Protein 3PHS (pdb70)

InterPro domains:
  IPR013783 Immunoglobulin-like fold [G3DSA:2.60.40.10] (21-150)
  IPR013783 Immunoglobulin-like fold [G3DSA:2.60.40.10] (151-259)
  IPR019931 LPXTG cell wall anchor motif [PF00746] (271-304)
  IPR041033 SpaA-like, prealbumin fold domain subgroup 1 [PF17802] (163-258)

Radius of gyration: 22.81 Å; Cα contacts (8 Å, |Δi|>4): 567; chains: 1; bounding box: 51×44×72 Å

Foldseek 3Di:
DAKEKEAEWADDCQQADPHDWQDGGNDTHADWFWKKKKFFAPDDPDPPVLVVCVPDWPVVSVVGGDDMDMFTQDPRNIGIDPPDPQGKIKMATDDPRGGDPQWRIDIDNRPYYGYTYTRGFFFKFKEKEAEWEDDPPDIAAFWFWWKFKFAVVGDDTFFADPLEGDPDPPTDRIFTQHPRRIRMYIRHTFAKMKIAGDDGDPQWDDDDRIDIDTTDGPYYDYYYDYTYGDDDDDDDDD

Structure (mmCIF, N/CA/C/O backbone):
data_3PHS
#
_entry.id   3PHS
#
_cell.length_a   41.481
_cell.length_b   52.222
_cell.length_c   61.006
_cell.angle_alpha   90.00
_cell.angle_beta   101.79
_cell.angle_gamma   90.00
#
_symmetry.space_group_name_H-M   'P 1 21 1'
#
loop_
_entity.id
_entity.type
_entity.pdbx_description
1 polymer 'Cell wall surface anchor family protein'
2 water water
#
loop_
_atom_site.group_PDB
_atom_site.id
_atom_site.type_symbol
_atom_site.label_atom_id
_atom_site.label_alt_id
_atom_site.label_comp_id
_atom_site.label_asym_id
_atom_site.label_entity_id
_atom_site.label_seq_id
_atom_site.pdbx_PDB_ins_code
_atom_site.Cartn_x
_atom_site.Cartn_y
_atom_site.Cartn_z
_atom_site.occupancy
_atom_site.B_iso_or_equiv
_atom_site.auth_seq_id
_atom_site.auth_comp_id
_atom_site.auth_asym_id
_atom_site.auth_atom_id
_atom_site.pdbx_PDB_model_num
ATOM 1 N N . SER A 1 12 ? 29.021 23.816 73.137 1.00 20.82 30 SER A N 1
ATOM 2 C CA . SER A 1 12 ? 27.651 24.270 72.751 1.00 19.87 30 SER A CA 1
ATOM 3 C C . SER A 1 12 ? 27.526 25.796 72.626 1.00 18.87 30 SER A C 1
ATOM 4 O O . SER A 1 12 ? 28.187 26.546 73.356 1.00 19.04 30 SER A O 1
ATOM 6 N N . HIS A 1 13 ? 26.683 26.247 71.689 1.00 16.64 31 HIS A N 1
ATOM 7 C CA . HIS A 1 13 ? 26.526 27.680 71.376 1.00 15.24 31 HIS A CA 1
ATOM 8 C C . HIS A 1 13 ? 25.062 28.040 71.191 1.00 14.73 31 HIS A C 1
ATOM 9 O O . HIS A 1 13 ? 24.224 27.168 70.949 1.00 14.57 31 HIS A O 1
ATOM 16 N N . GLN A 1 14 ? 24.774 29.332 71.299 1.00 14.13 32 GLN A N 1
ATOM 17 C CA . GLN A 1 14 ? 23.435 29.865 71.100 1.00 14.17 32 GLN A CA 1
ATOM 18 C C . GLN A 1 14 ? 23.342 30.323 69.672 1.00 13.50 32 GLN A C 1
ATOM 19 O O . GLN A 1 14 ?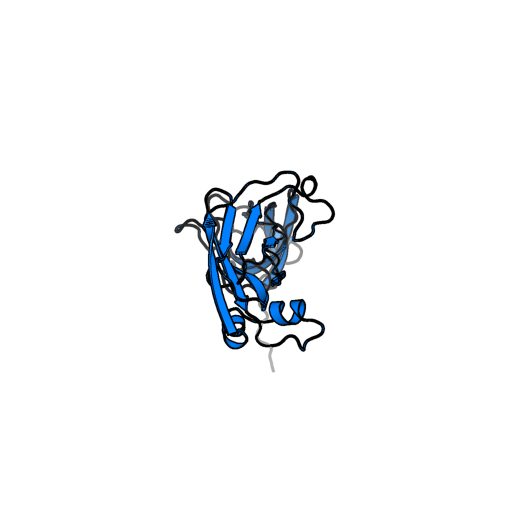 24.278 30.914 69.153 1.00 13.96 32 GLN A O 1
ATOM 25 N N . LEU A 1 15 ? 22.212 30.054 69.041 1.00 13.65 33 LEU A N 1
ATOM 26 C CA . LEU A 1 15 ? 21.939 30.613 67.721 1.00 12.69 33 LEU A CA 1
ATOM 27 C C . LEU A 1 15 ? 20.566 31.249 67.746 1.00 11.58 33 LEU A C 1
ATOM 28 O O . LEU A 1 15 ? 19.613 30.638 68.236 1.00 11.92 33 LEU A O 1
ATOM 33 N N . THR A 1 16 ? 20.468 32.469 67.206 1.00 10.42 34 THR A N 1
ATOM 34 C CA . THR A 1 16 ? 19.198 33.198 67.154 1.00 11.16 34 THR A CA 1
ATOM 35 C C . THR A 1 16 ? 18.959 33.569 65.715 1.00 11.35 34 THR A C 1
ATOM 36 O O . THR A 1 16 ? 19.811 34.186 65.106 1.00 10.15 34 THR A O 1
ATOM 40 N N . ILE A 1 17 ? 17.810 33.166 65.168 1.00 11.03 35 ILE A N 1
ATOM 41 C CA . ILE A 1 17 ? 17.444 33.524 63.797 1.00 11.02 35 ILE A CA 1
ATOM 42 C C . ILE A 1 17 ? 16.432 34.632 63.932 1.00 10.91 35 ILE A C 1
ATOM 43 O O . ILE A 1 17 ? 15.427 34.453 64.611 1.00 11.08 35 ILE A O 1
ATOM 48 N N . VAL A 1 18 ? 16.688 35.777 63.297 1.00 10.74 36 VAL A N 1
ATOM 49 C CA . VAL A 1 18 ? 15.787 36.929 63.412 1.00 10.70 36 VAL A CA 1
ATOM 50 C C . VAL A 1 18 ? 15.106 37.144 62.076 1.00 10.94 36 VAL A C 1
ATOM 51 O O . VAL A 1 18 ? 15.752 37.495 61.083 1.00 11.33 36 VAL A O 1
ATOM 55 N N . HIS A 1 19 ? 13.791 36.919 62.053 1.00 10.56 37 HIS A N 1
ATOM 56 C CA . HIS A 1 19 ? 13.017 37.010 60.821 1.00 10.88 37 HIS A CA 1
ATOM 57 C C . HIS A 1 19 ? 12.319 38.375 60.707 1.00 10.35 37 HIS A C 1
ATOM 58 O O . HIS A 1 19 ? 11.324 38.611 61.382 1.00 10.49 37 HIS A O 1
ATOM 65 N N . LEU A 1 20 ? 12.861 39.262 59.864 1.00 11.19 38 LEU A N 1
ATOM 66 C CA . LEU A 1 20 ? 12.350 40.632 59.685 1.00 11.49 38 LEU A CA 1
ATOM 67 C C . LEU A 1 20 ? 11.954 40.861 58.244 1.00 12.32 38 LEU A C 1
ATOM 68 O O . LEU A 1 20 ? 12.700 40.508 57.322 1.00 12.16 38 LEU A O 1
ATOM 73 N N . GLU A 1 21 ? 10.779 41.449 58.043 1.00 11.87 39 GLU A 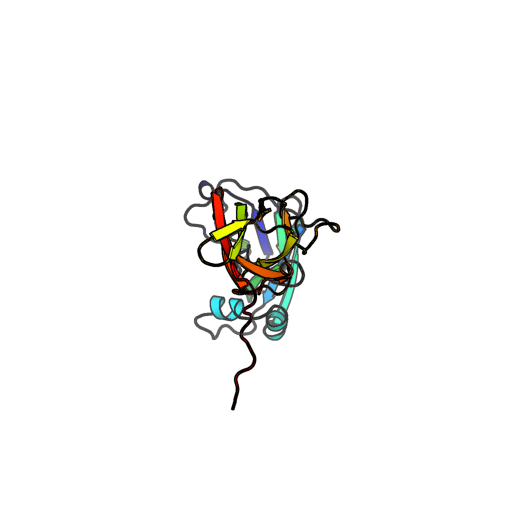N 1
ATOM 74 C CA . GLU A 1 21 ? 10.418 41.927 56.724 1.00 13.13 39 GLU A CA 1
ATOM 75 C C . GLU A 1 21 ? 10.902 43.372 56.634 1.00 14.15 39 GLU A C 1
ATOM 76 O O . GLU A 1 21 ? 10.376 44.252 57.316 1.00 15.20 39 GLU A O 1
ATOM 82 N N . ALA A 1 22 ? 11.913 43.583 55.806 1.00 14.73 40 ALA A N 1
ATOM 83 C CA . ALA A 1 22 ? 12.570 44.877 55.676 1.00 16.78 40 ALA A CA 1
ATOM 84 C C . ALA A 1 22 ? 12.441 45.365 54.241 1.00 18.19 40 ALA A C 1
ATOM 85 O O . ALA A 1 22 ? 12.236 44.565 53.326 1.00 19.11 40 ALA A O 1
ATOM 87 N N . ARG A 1 23 ? 12.593 46.670 54.045 1.00 18.90 41 ARG A N 1
ATOM 88 C CA . ARG A 1 23 ? 12.611 47.265 52.703 1.00 20.37 41 ARG A CA 1
ATOM 89 C C . ARG A 1 23 ? 13.991 47.104 52.067 1.00 21.06 41 ARG A C 1
ATOM 90 O O . ARG A 1 23 ? 15.003 47.043 52.779 1.00 20.47 41 ARG A O 1
ATOM 98 N N . ASP A 1 24 ? 14.052 47.076 50.735 1.00 21.78 42 ASP A N 1
ATOM 99 C CA . ASP A 1 24 ? 15.340 46.924 50.060 1.00 22.93 42 ASP A CA 1
ATOM 100 C C . ASP A 1 24 ? 16.326 47.971 50.600 1.00 22.67 42 ASP A C 1
ATOM 101 O O . ASP A 1 24 ? 17.508 47.672 50.770 1.00 22.51 42 ASP A O 1
ATOM 106 N N . ILE A 1 25 ? 15.824 49.171 50.909 1.00 22.28 43 ILE A N 1
ATOM 107 C CA . ILE A 1 25 ? 16.686 50.251 51.437 1.00 22.42 43 ILE A CA 1
ATOM 108 C C . ILE A 1 25 ? 17.158 50.068 52.897 1.00 21.22 43 ILE A C 1
ATOM 109 O O . ILE A 1 25 ? 18.156 50.668 53.303 1.00 21.35 43 ILE A O 1
ATOM 114 N N . ASP A 1 26 ? 16.435 49.254 53.663 1.00 19.57 44 ASP A N 1
ATOM 115 C CA . ASP A 1 26 ? 16.814 48.874 55.020 1.00 18.86 44 ASP A CA 1
ATOM 116 C C . ASP A 1 26 ? 17.941 47.846 55.013 1.00 17.95 44 ASP A C 1
ATOM 117 O O . ASP A 1 26 ? 18.543 47.578 56.053 1.00 17.93 44 ASP A O 1
ATOM 122 N N . ARG A 1 27 ? 18.201 47.237 53.866 1.00 16.52 45 ARG A N 1
ATOM 123 C CA . ARG A 1 27 ? 19.189 46.171 53.848 1.00 16.89 45 ARG A CA 1
ATOM 124 C C . ARG A 1 27 ? 20.071 46.149 52.618 1.00 16.61 45 ARG A C 1
ATOM 125 O O . ARG A 1 27 ? 20.050 45.166 51.862 1.00 16.65 45 ARG A O 1
ATOM 133 N N . PRO A 1 28 ? 20.865 47.217 52.415 1.00 16.73 46 PRO A N 1
ATOM 134 C CA . PRO A 1 28 ? 21.818 47.220 51.299 1.00 17.00 46 PRO A CA 1
ATOM 135 C C . PRO A 1 28 ? 22.898 46.177 51.557 1.00 17.14 46 PRO A C 1
ATOM 136 O O . PRO A 1 28 ? 23.227 45.914 52.719 1.00 17.61 46 PRO A O 1
ATOM 140 N N . ASN A 1 29 ? 23.427 45.573 50.499 1.00 16.53 47 ASN A N 1
ATOM 141 C CA . ASN A 1 29 ? 24.503 44.574 50.659 1.00 17.74 47 ASN A CA 1
ATOM 142 C C . ASN A 1 29 ? 24.180 43.585 51.803 1.00 17.19 47 ASN A C 1
ATOM 143 O O . ASN A 1 29 ? 24.925 43.492 52.785 1.00 17.38 47 ASN A O 1
ATOM 148 N N . PRO A 1 30 ? 23.050 42.857 51.697 1.00 16.88 48 PRO A N 1
ATOM 149 C CA . PRO A 1 30 ? 22.668 42.004 52.827 1.00 16.28 48 PRO A CA 1
ATOM 150 C C . PRO A 1 30 ? 23.756 40.976 53.182 1.00 16.31 48 PRO A C 1
ATOM 151 O O . PRO A 1 30 ? 24.336 40.321 52.292 1.00 15.37 48 PRO A O 1
ATOM 155 N N . GLN A 1 31 ? 24.033 40.867 54.475 1.00 15.27 49 GLN A N 1
ATOM 156 C CA . GLN A 1 31 ? 24.996 39.920 55.011 1.00 14.86 49 GLN A CA 1
ATOM 157 C C . GLN A 1 31 ? 24.340 39.270 56.224 1.00 14.15 49 GLN A C 1
ATOM 158 O O . GLN A 1 31 ? 23.660 39.931 57.002 1.00 13.21 49 GLN A O 1
ATOM 164 N N . LEU A 1 32 ? 24.530 37.964 56.352 1.00 13.83 50 LEU A N 1
ATOM 165 C CA . LEU A 1 32 ? 23.765 37.150 57.303 1.00 14.15 50 LEU A CA 1
ATOM 166 C C . LEU A 1 32 ? 23.813 37.684 58.738 1.00 13.32 50 LEU A C 1
ATOM 167 O O . LEU A 1 32 ? 22.808 37.659 59.436 1.00 12.83 50 LEU A O 1
ATOM 172 N N . GLU A 1 33 ? 24.970 38.174 59.172 1.00 12.35 51 GLU A N 1
ATOM 173 C CA . GLU A 1 33 ? 25.064 38.625 60.569 1.00 12.58 51 GLU A CA 1
ATOM 174 C C . GLU A 1 33 ? 24.830 40.118 60.798 1.00 12.44 51 GLU A C 1
ATOM 175 O O . GLU A 1 33 ? 24.833 40.571 61.950 1.00 12.79 51 GLU A O 1
ATOM 181 N N . ILE A 1 34 ? 24.597 40.870 59.718 1.00 12.80 52 ILE A N 1
ATOM 182 C CA . ILE A 1 34 ? 24.329 42.321 59.826 1.00 12.74 52 ILE A CA 1
ATOM 183 C C . ILE A 1 34 ? 22.833 42.600 59.845 1.00 12.14 52 ILE A C 1
ATOM 184 O O . ILE A 1 34 ? 22.163 42.322 58.859 1.00 12.29 52 ILE A O 1
ATOM 189 N N . ALA A 1 35 ? 22.327 43.158 60.954 1.00 11.55 53 ALA A N 1
ATOM 190 C CA . ALA A 1 35 ? 20.908 43.545 61.068 1.00 12.44 53 ALA A CA 1
ATOM 191 C C . ALA A 1 35 ? 20.517 44.555 59.992 1.00 12.89 53 ALA A C 1
ATOM 192 O O . ALA A 1 35 ? 21.290 45.463 59.675 1.00 12.58 53 ALA A O 1
ATOM 194 N N . PRO A 1 36 ? 19.309 44.398 59.419 1.00 13.49 54 PRO A N 1
ATOM 195 C CA . PRO A 1 36 ? 18.830 45.489 58.590 1.00 14.19 54 PRO A CA 1
ATOM 196 C C . PRO A 1 36 ? 18.580 46.722 59.467 1.00 14.32 54 PRO A C 1
ATOM 197 O O . PRO A 1 36 ? 18.433 46.611 60.702 1.00 13.65 54 PRO A O 1
ATOM 201 N N . LYS A 1 37 ? 18.534 47.875 58.811 1.00 15.05 55 LYS A N 1
ATOM 202 C CA . LYS A 1 37 ? 18.408 49.176 59.467 1.00 15.78 55 LYS A CA 1
ATOM 203 C C . LYS A 1 37 ? 17.039 49.356 60.119 1.00 16.43 55 LYS A C 1
ATOM 204 O O . LYS A 1 37 ? 16.903 50.041 61.139 1.00 15.59 55 LYS A O 1
ATOM 210 N N . GLU A 1 38 ? 16.038 48.724 59.514 1.00 16.19 56 GLU A N 1
ATOM 211 C CA . GLU A 1 38 ? 14.680 48.690 60.024 1.00 16.53 56 GLU A CA 1
ATOM 212 C C . GLU A 1 38 ? 14.163 47.321 59.614 1.00 16.22 56 GLU A C 1
ATOM 213 O O . GLU A 1 38 ? 14.739 46.669 58.727 1.00 15.43 56 GLU A O 1
ATOM 219 N N . GLY A 1 39 ? 13.066 46.895 60.223 1.00 15.53 57 GLY A N 1
ATOM 220 C CA . GLY A 1 39 ? 12.482 45.603 59.848 1.00 15.70 57 GLY A CA 1
ATOM 221 C C . GLY A 1 39 ? 11.392 45.185 60.799 1.00 15.05 57 GLY A C 1
ATOM 222 O O . GLY A 1 39 ? 11.499 45.397 62.008 1.00 15.64 57 GLY A O 1
ATOM 223 N N . THR A 1 40 ? 10.357 44.548 60.261 1.00 14.32 58 THR A N 1
ATOM 224 C CA . THR A 1 40 ? 9.213 44.151 61.078 1.00 14.38 58 THR A CA 1
ATOM 225 C C . THR A 1 40 ? 9.334 42.684 61.452 1.00 13.22 58 THR A C 1
ATOM 226 O O . THR A 1 40 ? 9.464 41.843 60.564 1.00 12.87 58 THR A O 1
ATOM 230 N N . PRO A 1 41 ? 9.292 42.373 62.754 1.00 13.16 59 PRO A N 1
ATOM 231 C CA . PRO A 1 41 ? 9.409 40.982 63.160 1.00 13.07 59 PRO A CA 1
ATOM 232 C C . PRO A 1 41 ? 8.168 40.227 62.781 1.00 13.26 59 PRO A C 1
ATOM 233 O O . PRO A 1 41 ? 7.050 40.799 62.828 1.00 12.99 59 PRO A O 1
ATOM 237 N N . ILE A 1 42 ? 8.371 38.966 62.394 1.00 12.47 60 ILE A N 1
ATOM 238 C CA . ILE A 1 42 ? 7.271 38.075 62.066 1.00 13.19 60 ILE A CA 1
ATOM 239 C C . ILE A 1 42 ? 7.276 36.921 63.048 1.00 13.27 60 ILE A C 1
ATOM 240 O O . ILE A 1 42 ? 8.279 36.218 63.190 1.00 13.58 60 ILE A O 1
ATOM 245 N N . GLU A 1 43 ? 6.130 36.695 63.685 1.00 13.51 61 GLU A N 1
ATOM 246 C CA . GLU A 1 43 ? 5.985 35.559 64.596 1.00 14.34 61 GLU A CA 1
ATOM 247 C C . GLU A 1 43 ? 5.444 34.328 63.842 1.00 14.37 61 GLU A C 1
ATOM 248 O O . GLU A 1 43 ? 4.706 34.464 62.840 1.00 14.39 61 GLU A O 1
ATOM 254 N N . GLY A 1 44 ? 5.779 33.138 64.333 1.00 13.77 62 GLY A N 1
ATOM 255 C CA . GLY A 1 44 ? 5.171 31.891 63.833 1.00 13.89 62 GLY A CA 1
ATOM 256 C C . GLY A 1 44 ? 5.863 31.226 62.652 1.00 13.76 62 GLY A C 1
ATOM 257 O O . GLY A 1 44 ? 5.344 30.244 62.096 1.00 14.40 62 GLY A O 1
ATOM 258 N N . VAL A 1 45 ? 7.029 31.738 62.258 1.00 12.30 63 VAL A N 1
ATOM 259 C CA . VAL A 1 45 ? 7.786 31.149 61.151 1.00 12.01 63 VAL A CA 1
ATOM 260 C C . VAL A 1 45 ? 8.625 29.997 61.687 1.00 12.15 63 VAL A C 1
ATOM 261 O O . VAL A 1 45 ? 9.371 30.154 62.677 1.00 11.09 63 VAL A O 1
ATOM 265 N N . LEU A 1 46 ? 8.467 28.835 61.052 1.00 11.02 64 LEU A N 1
ATOM 266 C CA . LEU A 1 46 ? 9.192 27.635 61.450 1.00 12.35 64 LEU A CA 1
ATOM 267 C C . LEU A 1 46 ? 10.547 27.562 60.776 1.00 11.93 64 LEU A C 1
ATOM 268 O O . LEU A 1 46 ? 10.630 27.499 59.545 1.00 11.58 64 LEU A O 1
ATOM 273 N N . TYR A 1 47 ? 11.601 27.596 61.595 1.00 11.45 65 TYR A N 1
ATOM 274 C CA . TYR A 1 47 ? 12.980 27.376 61.129 1.00 11.61 65 TYR A CA 1
ATOM 275 C C . TYR A 1 47 ? 13.474 25.987 61.529 1.00 12.04 65 TYR A C 1
ATOM 276 O O . TYR A 1 47 ? 13.201 25.504 62.642 1.00 11.25 65 TYR A O 1
ATOM 285 N N . GLN A 1 48 ? 14.161 25.334 60.602 1.00 12.02 66 GLN A N 1
ATOM 286 C CA . GLN A 1 48 ? 14.834 24.090 60.912 1.00 12.70 66 GLN A CA 1
ATOM 287 C C . GLN A 1 48 ? 16.315 24.233 60.640 1.00 12.99 66 GLN A C 1
ATOM 288 O O . GLN A 1 48 ? 16.709 24.838 59.646 1.00 12.85 66 GLN A O 1
ATOM 294 N N . LEU A 1 49 ? 17.115 23.630 61.519 1.00 12.79 67 LEU A N 1
ATOM 295 C CA . LEU A 1 49 ? 18.563 23.636 61.394 1.00 13.22 67 LEU A CA 1
ATOM 296 C C . LEU A 1 49 ? 19.063 22.200 61.323 1.00 13.27 67 LEU A C 1
ATOM 297 O O . LEU A 1 49 ? 18.776 21.405 62.217 1.00 13.77 67 LEU A O 1
ATOM 302 N N . TYR A 1 50 ? 19.797 21.881 60.253 1.00 12.88 68 TYR A N 1
ATOM 303 C CA . TYR A 1 50 ? 20.304 20.532 59.985 1.00 13.29 68 TYR A CA 1
ATOM 304 C C . TYR A 1 50 ? 21.802 20.512 60.256 1.00 13.30 68 TYR A C 1
ATOM 305 O O . TYR A 1 50 ? 22.567 21.233 59.616 1.00 13.35 68 TYR A O 1
ATOM 314 N N . GLN A 1 51 ? 22.197 19.735 61.260 1.00 13.42 69 GLN A N 1
ATOM 315 C CA . GLN A 1 51 ? 23.607 19.598 61.617 1.00 14.26 69 GLN A CA 1
ATOM 316 C C . GLN A 1 51 ? 24.325 18.735 60.568 1.00 13.60 69 GLN A C 1
ATOM 317 O O . GLN A 1 51 ? 23.992 17.561 60.401 1.00 12.78 69 GLN A O 1
ATOM 323 N N . LEU A 1 52 ? 25.306 19.309 59.873 1.00 12.93 70 LEU A N 1
ATOM 324 C CA . LEU A 1 52 ? 26.023 18.564 58.823 1.00 12.64 70 LEU A CA 1
ATOM 325 C C . LEU A 1 52 ? 26.850 17.416 59.397 1.00 13.31 70 LEU A C 1
ATOM 326 O O . LEU A 1 52 ? 27.397 17.533 60.489 1.00 12.38 70 LEU A O 1
ATOM 331 N N . LYS A 1 53 ? 26.891 16.309 58.660 1.00 14.30 71 LYS A N 1
ATOM 332 C CA . LYS A 1 53 ? 27.776 15.185 58.996 1.00 16.62 71 LYS A CA 1
ATOM 333 C C . LYS A 1 53 ? 29.107 15.294 58.279 1.00 16.57 71 LYS A C 1
ATOM 334 O O . LYS A 1 53 ? 30.109 14.767 58.754 1.00 17.50 71 LYS A O 1
ATOM 340 N N . SER A 1 54 ? 29.116 16.001 57.150 1.00 17.13 72 SER A N 1
ATOM 341 C CA . SER A 1 54 ? 30.272 16.071 56.252 1.00 17.64 72 SER A CA 1
ATOM 342 C C . SER A 1 54 ? 30.389 17.463 55.663 1.00 17.79 72 SER A C 1
ATOM 343 O O . SER A 1 54 ? 29.361 18.117 55.405 1.00 17.01 72 SER A O 1
ATOM 346 N N . THR A 1 55 ? 31.628 17.927 55.459 1.00 17.48 73 THR A N 1
ATOM 347 C CA . THR A 1 55 ? 31.856 19.194 54.756 1.00 17.94 73 THR A CA 1
ATOM 348 C C . THR A 1 55 ? 32.744 19.032 53.512 1.00 18.10 73 THR A C 1
ATOM 349 O O . THR A 1 55 ? 33.470 19.958 53.142 1.00 17.61 73 THR A O 1
ATOM 353 N N . GLU A 1 56 ? 32.674 17.861 52.877 1.00 17.40 74 GLU A N 1
ATOM 354 C CA . GLU A 1 56 ? 33.560 17.542 51.748 1.00 18.55 74 GLU A CA 1
ATOM 355 C C . GLU A 1 56 ? 33.272 18.364 50.496 1.00 19.08 74 GLU A C 1
ATOM 356 O O . GLU A 1 56 ? 34.187 18.698 49.730 1.00 19.61 74 GLU A O 1
ATOM 362 N N . ASP A 1 57 ? 31.999 18.698 50.298 1.00 19.92 75 ASP A N 1
ATOM 363 C CA . ASP A 1 57 ? 31.568 19.370 49.079 1.00 20.47 75 ASP A CA 1
ATOM 364 C C . ASP A 1 57 ? 31.998 20.833 49.068 1.00 21.09 75 ASP A C 1
ATOM 365 O O . ASP A 1 57 ? 31.589 21.635 49.937 1.00 21.19 75 ASP A O 1
ATOM 370 N N . GLY A 1 58 ? 32.830 21.174 48.076 1.00 20.90 76 GLY A N 1
ATOM 371 C CA . GLY A 1 58 ? 33.270 22.554 47.859 1.00 21.12 76 GLY A CA 1
ATOM 372 C C . GLY A 1 58 ? 32.172 23.522 47.453 1.00 20.62 76 GLY A C 1
ATOM 373 O O . GLY A 1 58 ? 32.380 24.736 47.467 1.00 20.61 76 GLY A O 1
ATOM 374 N N . ASP A 1 59 ? 31.011 22.983 47.072 1.00 20.40 77 ASP A N 1
ATOM 375 C CA . ASP A 1 59 ? 29.821 23.784 46.798 1.00 19.25 77 ASP A CA 1
ATOM 376 C C . ASP A 1 59 ? 28.764 23.376 47.821 1.00 18.20 77 ASP A C 1
ATOM 377 O O . ASP A 1 59 ? 27.729 22.822 47.483 1.00 17.74 77 ASP A O 1
ATOM 382 N N . LEU A 1 60 ? 29.056 23.636 49.085 1.00 17.81 78 LEU A N 1
ATOM 383 C CA . LEU A 1 60 ? 28.273 23.082 50.193 1.00 17.01 78 LEU A CA 1
ATOM 384 C C . LEU A 1 60 ? 26.853 23.640 50.269 1.00 15.97 78 LEU A C 1
ATOM 385 O O . LEU A 1 60 ? 25.883 22.890 50.477 1.00 15.67 78 LEU A O 1
ATOM 390 N N . LEU A 1 61 ? 26.721 24.953 50.121 1.00 15.03 79 LEU A N 1
ATOM 391 C CA . LEU A 1 61 ? 25.392 25.559 50.178 1.00 14.79 79 LEU A CA 1
ATOM 392 C C . LEU A 1 61 ? 24.533 25.064 49.007 1.00 14.99 79 LEU A C 1
ATOM 393 O O . LEU A 1 61 ? 23.358 24.691 49.186 1.00 14.75 79 LEU A O 1
ATOM 398 N N . ALA A 1 62 ? 25.118 25.032 47.810 1.00 15.12 80 ALA A N 1
ATOM 399 C CA . ALA A 1 62 ? 24.382 24.522 46.643 1.00 15.28 80 ALA A CA 1
ATOM 400 C C . ALA A 1 62 ? 23.987 23.059 46.837 1.00 15.36 80 ALA A C 1
ATOM 401 O O . ALA A 1 62 ? 22.899 22.654 46.441 1.00 14.66 80 ALA A O 1
ATOM 403 N N . HIS A 1 63 ? 24.878 22.267 47.429 1.00 15.42 81 HIS A N 1
ATOM 404 C CA . HIS A 1 63 ? 24.569 20.877 47.705 1.00 16.37 81 HIS A CA 1
ATOM 405 C C . HIS A 1 63 ? 23.334 20.736 48.584 1.00 15.43 81 HIS A C 1
ATOM 406 O O . HIS A 1 63 ? 22.424 19.964 48.280 1.00 15.48 81 HIS A O 1
ATOM 413 N N . TRP A 1 64 ? 23.319 21.483 49.678 1.00 14.47 82 TRP A N 1
ATOM 414 C CA . TRP A 1 64 ? 22.217 21.433 50.625 1.00 14.36 82 TRP A CA 1
ATOM 415 C C . TRP A 1 64 ? 20.931 22.018 50.044 1.00 14.49 82 TRP A C 1
ATOM 416 O O . TRP A 1 64 ? 19.868 21.472 50.277 1.00 13.71 82 TRP A O 1
ATOM 427 N N . ASN A 1 65 ? 21.052 23.065 49.226 1.00 14.62 83 ASN A N 1
ATOM 428 C CA . ASN A 1 65 ? 19.888 23.667 48.562 1.00 15.75 83 ASN A CA 1
ATOM 429 C C . ASN A 1 65 ? 19.232 22.736 47.539 1.00 16.38 83 ASN A C 1
ATOM 430 O O . ASN A 1 65 ? 18.055 22.912 47.206 1.00 17.06 83 ASN A O 1
ATOM 435 N N . SER A 1 66 ? 19.997 21.753 47.056 1.00 17.16 84 SER A N 1
ATOM 436 C CA . SER A 1 66 ? 19.526 20.782 46.041 1.00 17.41 84 SER A CA 1
ATOM 437 C C . SER A 1 66 ? 18.706 19.632 46.639 1.00 17.47 84 SER A C 1
ATOM 438 O O . SER A 1 66 ? 17.991 18.935 45.919 1.00 17.42 84 SER A O 1
ATOM 441 N N . LEU A 1 67 ? 18.808 19.445 47.955 1.00 17.00 85 LEU A N 1
ATOM 442 C CA . LEU A 1 67 ? 18.145 18.350 48.656 1.00 16.89 85 LEU A CA 1
ATOM 443 C C . LEU A 1 67 ? 16.673 18.625 48.929 1.00 17.13 85 LEU A C 1
ATOM 444 O O . LEU A 1 67 ? 16.293 19.757 49.249 1.00 16.62 85 LEU A O 1
ATOM 449 N N . THR A 1 68 ? 15.837 17.591 48.786 1.00 16.91 86 THR A N 1
ATOM 450 C CA . THR A 1 68 ? 14.451 17.703 49.220 1.00 17.69 86 THR A CA 1
ATOM 451 C C . THR A 1 68 ? 14.392 17.725 50.751 1.00 16.94 86 THR A C 1
ATOM 452 O O . THR A 1 68 ? 15.375 17.361 51.448 1.00 16.51 86 THR A O 1
ATOM 456 N N . ILE A 1 69 ? 13.233 18.114 51.281 1.00 16.82 87 ILE A N 1
ATOM 457 C CA . ILE A 1 69 ? 13.066 18.249 52.715 1.00 17.46 87 ILE A CA 1
ATOM 458 C C . ILE A 1 69 ? 13.384 16.965 53.476 1.00 17.11 87 ILE A C 1
ATOM 459 O O . ILE A 1 69 ? 14.061 16.995 54.512 1.00 16.96 87 ILE A O 1
ATOM 464 N N . THR A 1 70 ? 12.932 15.828 52.957 1.00 16.90 88 THR A N 1
ATOM 465 C CA . THR A 1 70 ? 13.226 14.556 53.637 1.00 17.03 88 THR A CA 1
ATOM 466 C C . THR A 1 70 ? 14.675 14.153 53.485 1.00 17.25 88 THR A C 1
ATOM 467 O O . THR A 1 70 ? 15.224 13.518 54.385 1.00 18.47 88 THR A O 1
ATOM 471 N N . GLU A 1 71 ? 15.313 14.552 52.385 1.00 16.88 89 GLU A N 1
ATOM 472 C CA . GLU A 1 71 ? 16.742 14.265 52.168 1.00 17.56 89 GLU A CA 1
ATOM 473 C C . GLU A 1 71 ? 17.653 14.988 53.178 1.00 17.28 89 GLU A C 1
ATOM 474 O O . GLU A 1 71 ? 18.725 14.477 53.542 1.00 16.77 89 GLU A O 1
ATOM 480 N N . LEU A 1 72 ? 17.210 16.166 53.613 1.00 16.07 90 LEU A N 1
ATOM 481 C CA . LEU A 1 72 ? 17.935 16.970 54.603 1.00 16.24 90 LEU A CA 1
ATOM 482 C C . LEU A 1 72 ? 18.139 16.116 55.845 1.00 16.63 90 LEU A C 1
ATOM 483 O O . LEU A 1 72 ? 19.249 16.016 56.368 1.00 16.74 90 LEU A O 1
ATOM 488 N N . LYS A 1 73 ? 17.059 15.485 56.295 1.00 17.65 91 LYS A N 1
ATOM 489 C CA . LYS A 1 73 ? 17.084 14.623 57.485 1.00 19.14 91 LYS A CA 1
ATOM 490 C C . LYS A 1 73 ? 18.091 13.468 57.302 1.00 19.72 91 LYS A C 1
ATOM 491 O O . LYS A 1 73 ? 18.922 13.192 58.203 1.00 19.75 91 LYS A O 1
ATOM 497 N N . LYS A 1 74 ? 18.026 12.830 56.133 1.00 20.25 92 LYS A N 1
ATOM 498 C CA . LYS A 1 74 ? 18.885 11.697 55.784 1.00 21.74 92 LYS A CA 1
ATOM 499 C C . LYS A 1 74 ? 20.375 12.054 55.879 1.00 21.47 92 LYS A C 1
ATOM 500 O O . LYS A 1 74 ? 21.176 11.272 56.387 1.00 21.51 92 LYS A O 1
ATOM 506 N N . GLN A 1 75 ? 20.746 13.239 55.403 1.00 21.17 93 GLN A N 1
ATOM 507 C CA . GLN A 1 75 ? 22.156 13.643 55.403 1.00 21.20 93 GLN A CA 1
ATOM 508 C C . GLN A 1 75 ? 22.647 14.334 56.688 1.00 21.01 93 GLN A C 1
ATOM 509 O O . GLN A 1 75 ? 23.854 14.510 56.859 1.00 21.81 93 GLN A O 1
ATOM 515 N N . ALA A 1 76 ? 21.728 14.744 57.564 1.00 20.50 94 ALA A N 1
ATOM 516 C CA . ALA A 1 76 ? 22.072 15.452 58.803 1.00 20.58 94 ALA A CA 1
ATOM 517 C C . ALA A 1 76 ? 22.398 14.504 59.972 1.00 21.60 94 ALA A C 1
ATOM 518 O O . ALA A 1 76 ? 22.005 13.340 59.944 1.00 21.01 94 ALA A O 1
ATOM 520 N N . GLN A 1 77 ? 23.111 15.024 60.979 1.00 22.96 95 GLN A N 1
ATOM 521 C CA . GLN A 1 77 ? 23.470 14.287 62.218 1.00 24.41 95 GLN A CA 1
ATOM 522 C C . GLN A 1 77 ? 22.441 14.445 63.338 1.00 24.26 95 GLN A C 1
ATOM 523 O O . GLN A 1 77 ? 22.136 13.464 64.015 1.00 25.72 95 GLN A O 1
ATOM 529 N N . GLN A 1 78 ? 22.000 15.687 63.579 1.00 22.47 96 GLN A N 1
ATOM 530 C CA . GLN A 1 78 ? 20.937 16.082 64.507 1.00 21.19 96 GLN A CA 1
ATOM 531 C C . GLN A 1 78 ? 20.118 17.148 63.733 1.00 19.67 96 GLN A C 1
ATOM 532 O O . GLN A 1 78 ? 20.648 17.808 62.833 1.00 18.63 96 GLN A O 1
ATOM 538 N N . VAL A 1 79 ? 18.841 17.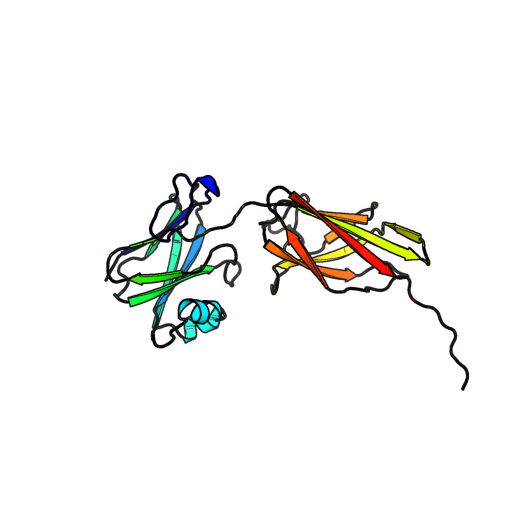285 64.069 1.00 17.55 97 VAL A N 1
ATOM 539 C CA . VAL A 1 79 ? 17.961 18.292 63.471 1.00 16.92 97 VAL A CA 1
ATOM 540 C C . VAL A 1 79 ? 17.313 19.079 64.619 1.00 16.60 97 VAL A C 1
ATOM 541 O O . VAL A 1 79 ? 16.921 18.499 65.639 1.00 16.50 97 VAL A O 1
ATOM 545 N N . PHE A 1 80 ? 17.220 20.398 64.462 1.00 16.50 98 PHE A N 1
ATOM 546 C CA . PHE A 1 80 ? 16.651 21.257 65.498 1.00 16.31 98 PHE A CA 1
ATOM 547 C C . PHE A 1 80 ? 15.594 22.130 64.856 1.00 16.22 98 PHE A C 1
ATOM 548 O O . PHE A 1 80 ? 15.759 22.517 63.705 1.00 16.34 98 PHE A O 1
ATOM 556 N N . GLU A 1 81 ? 14.532 22.436 65.593 1.00 15.41 99 GLU A N 1
ATOM 557 C CA . GLU A 1 81 ? 13.492 23.357 65.093 1.00 15.33 99 GLU A CA 1
ATOM 558 C C . GLU A 1 81 ? 13.189 24.448 66.107 1.00 14.50 99 GLU A C 1
ATOM 559 O O . GLU A 1 81 ? 13.274 24.229 67.343 1.00 13.97 99 GLU A O 1
ATOM 565 N N . ALA A 1 82 ? 12.803 25.616 65.600 1.00 13.12 100 ALA A N 1
ATOM 566 C CA . ALA A 1 82 ? 12.291 26.678 66.458 1.00 12.75 100 ALA A CA 1
ATOM 567 C C . ALA A 1 82 ? 11.364 27.546 65.663 1.00 12.73 100 ALA A C 1
ATOM 568 O O . ALA A 1 82 ? 11.566 27.752 64.459 1.00 12.33 100 ALA A O 1
ATOM 570 N N . THR A 1 83 ? 10.355 28.047 66.348 1.00 12.61 101 THR A N 1
ATOM 571 C CA . THR A 1 83 ? 9.387 28.962 65.748 1.00 13.32 101 THR A CA 1
ATOM 572 C C . THR A 1 83 ? 9.669 30.389 66.197 1.00 12.61 101 THR A C 1
ATOM 573 O O . THR A 1 83 ? 9.829 30.647 67.394 1.00 12.53 101 THR A O 1
ATOM 577 N N . THR A 1 84 ? 9.700 31.329 65.259 1.00 12.79 102 THR A N 1
ATOM 578 C CA . THR A 1 84 ? 9.906 32.739 65.637 1.00 12.77 102 THR A CA 1
ATOM 579 C C . THR A 1 84 ? 8.867 33.245 66.636 1.00 13.43 102 THR A C 1
ATOM 580 O O . THR A 1 84 ? 7.676 32.946 66.534 1.00 13.62 102 THR A O 1
ATOM 584 N N . ASN A 1 85 ? 9.349 34.000 67.618 1.00 14.36 103 ASN A N 1
ATOM 585 C CA . ASN A 1 85 ? 8.523 34.526 68.686 1.00 14.78 103 ASN A CA 1
ATOM 586 C C . ASN A 1 85 ? 8.045 35.958 68.406 1.00 15.30 103 ASN A C 1
ATOM 587 O O . ASN A 1 85 ? 8.123 36.437 67.261 1.00 15.00 103 ASN A O 1
ATOM 592 N N . GLN A 1 86 ? 7.549 36.640 69.442 1.00 16.31 104 GLN A N 1
ATOM 593 C CA . GLN A 1 86 ? 7.019 38.004 69.297 1.00 17.43 104 GLN A CA 1
ATOM 594 C C . GLN A 1 86 ? 8.050 39.063 68.838 1.00 17.34 104 GLN A C 1
ATOM 595 O O . GLN A 1 86 ? 7.685 40.133 68.332 1.00 17.55 104 GLN A O 1
ATOM 601 N N . GLN A 1 87 ? 9.336 38.763 69.006 1.00 16.20 105 GLN A N 1
ATOM 602 C CA . GLN A 1 87 ? 10.403 39.615 68.477 1.00 15.43 105 GLN A CA 1
ATOM 603 C C . GLN A 1 87 ? 10.979 39.087 67.147 1.00 13.81 105 GLN A C 1
ATOM 604 O O . GLN A 1 87 ? 12.027 39.541 66.686 1.00 12.92 105 GLN A O 1
ATOM 610 N N . GLY A 1 88 ? 10.279 38.143 66.525 1.00 12.98 106 GLY A N 1
ATOM 611 C CA . GLY A 1 88 ? 10.724 37.574 65.257 1.00 12.11 106 GLY A CA 1
ATOM 612 C C . GLY A 1 88 ? 11.908 36.624 65.402 1.00 11.64 106 GLY A C 1
ATOM 613 O O . GLY A 1 88 ? 12.535 36.250 64.409 1.00 11.35 106 GLY A O 1
ATOM 614 N N . LYS A 1 89 ? 12.184 36.210 66.635 1.00 11.58 107 LYS A N 1
ATOM 615 C CA . LYS A 1 89 ? 13.349 35.365 66.959 1.00 12.45 107 LYS A CA 1
ATOM 616 C C . LYS A 1 89 ? 13.012 33.900 67.117 1.00 11.82 107 LYS A C 1
ATOM 617 O O . LYS A 1 89 ? 12.145 33.552 67.916 1.00 12.51 107 LYS A O 1
ATOM 623 N N . ALA A 1 90 ? 13.690 33.058 66.332 1.00 11.67 108 ALA A N 1
ATOM 624 C CA . ALA A 1 90 ? 13.638 31.602 66.477 1.00 11.74 108 ALA A CA 1
ATOM 625 C C . ALA A 1 90 ? 14.935 31.212 67.172 1.00 11.55 108 ALA A C 1
ATOM 626 O O . ALA A 1 90 ? 16.021 31.372 66.607 1.00 11.58 108 ALA A O 1
ATOM 628 N N . THR A 1 91 ? 14.817 30.760 68.422 1.00 12.04 109 THR A N 1
ATOM 629 C CA . THR A 1 91 ? 15.995 30.561 69.281 1.00 12.31 109 THR A CA 1
ATOM 630 C C . THR A 1 91 ? 16.419 29.102 69.328 1.00 12.87 109 THR A C 1
ATOM 631 O O . THR A 1 91 ? 15.580 28.195 69.445 1.00 13.34 109 THR A O 1
ATOM 635 N N . PHE A 1 92 ? 17.725 28.888 69.217 1.00 12.75 110 PHE A N 1
ATOM 636 C CA . PHE A 1 92 ? 18.326 27.555 69.211 1.00 13.98 110 PHE A CA 1
ATOM 637 C C . PHE A 1 92 ? 19.348 27.506 70.323 1.00 14.35 110 PHE A C 1
ATOM 638 O O . PHE A 1 92 ? 20.382 28.172 70.253 1.00 15.17 110 PHE A O 1
ATOM 646 N N . ASN A 1 93 ? 19.038 26.728 71.352 1.00 14.39 111 ASN A N 1
ATOM 647 C CA . ASN A 1 93 ? 19.841 26.700 72.570 1.00 14.32 111 ASN A CA 1
ATOM 648 C C . ASN A 1 93 ? 20.747 25.499 72.692 1.00 15.03 111 ASN A C 1
ATOM 649 O O . ASN A 1 93 ? 20.351 24.355 72.398 1.00 15.43 111 ASN A O 1
ATOM 654 N N . GLN A 1 94 ? 21.977 25.778 73.100 1.00 15.34 112 GLN A N 1
ATOM 655 C CA . GLN A 1 94 ? 23.003 24.748 73.319 1.00 15.35 112 GLN A CA 1
ATOM 656 C C . GLN A 1 94 ? 23.230 23.803 72.144 1.00 15.26 112 GLN A C 1
ATOM 657 O O . GLN A 1 94 ? 23.299 22.574 72.308 1.00 14.35 112 GLN A O 1
ATOM 663 N N . LEU A 1 95 ? 23.320 24.379 70.950 1.00 14.83 113 LEU A N 1
ATOM 664 C CA . LEU A 1 95 ? 23.668 23.601 69.771 1.00 14.98 113 LEU A CA 1
ATOM 665 C C . LEU A 1 95 ? 25.143 23.213 69.857 1.00 14.59 113 LEU A C 1
ATOM 666 O O . LEU A 1 95 ? 25.973 24.065 70.208 1.00 13.85 113 LEU A O 1
ATOM 671 N N . PRO A 1 96 ? 25.469 21.936 69.551 1.00 14.56 114 PRO A N 1
ATOM 672 C CA . PRO A 1 96 ? 26.857 21.500 69.484 1.00 14.95 114 PRO A CA 1
ATOM 673 C C . PRO A 1 96 ? 27.600 22.269 68.418 1.00 14.79 114 PRO A C 1
ATOM 674 O O . PRO A 1 96 ? 27.020 22.663 67.381 1.00 13.79 114 PRO A O 1
ATOM 678 N N . ASP A 1 97 ? 28.871 22.499 68.699 1.00 14.66 115 ASP A N 1
ATOM 679 C CA . ASP A 1 97 ? 29.764 23.122 67.770 1.00 15.31 115 ASP A CA 1
ATOM 680 C C . ASP A 1 97 ? 29.678 22.348 66.447 1.00 14.21 115 ASP A C 1
ATOM 681 O O . ASP A 1 97 ? 29.669 21.111 66.438 1.00 14.12 115 ASP A O 1
ATOM 686 N N . GLY A 1 98 ? 29.526 23.060 65.333 1.00 13.38 116 GLY A N 1
ATOM 687 C CA . GLY A 1 98 ? 29.301 22.378 64.052 1.00 13.17 116 GLY A CA 1
ATOM 688 C C . GLY A 1 98 ? 28.897 23.313 62.931 1.00 12.53 116 GLY A C 1
ATOM 689 O O . GLY A 1 98 ? 28.873 24.529 63.114 1.00 12.56 116 GLY A O 1
ATOM 690 N N . ILE A 1 99 ? 28.602 22.734 61.769 1.00 12.54 117 ILE A N 1
ATOM 691 C CA . ILE A 1 99 ? 28.106 23.482 60.612 1.00 12.55 117 ILE A CA 1
ATOM 692 C C . ILE A 1 99 ? 26.645 23.107 60.450 1.00 11.99 117 ILE A C 1
ATOM 693 O O . ILE A 1 99 ? 26.312 21.936 60.471 1.00 12.46 117 ILE A O 1
ATOM 698 N N . TYR A 1 100 ? 25.781 24.109 60.308 1.00 11.98 118 TYR A N 1
ATOM 699 C CA . TYR A 1 100 ? 24.349 23.886 60.204 1.00 11.75 118 TYR A CA 1
ATOM 700 C C . TYR A 1 100 ? 23.789 24.537 58.949 1.00 11.85 118 TYR A C 1
ATOM 701 O O . TYR A 1 100 ? 24.163 25.652 58.594 1.00 11.52 118 TYR A O 1
ATOM 710 N N . TYR A 1 101 ? 22.887 23.815 58.303 1.00 10.76 119 TYR A N 1
ATOM 711 C CA . TYR A 1 101 ? 22.105 24.342 57.209 1.00 11.44 119 TYR A CA 1
ATOM 712 C C . TYR A 1 101 ? 20.742 24.686 57.767 1.00 11.15 119 TYR A C 1
ATOM 713 O O . TYR A 1 101 ? 20.062 23.819 58.318 1.00 11.91 119 TYR A O 1
ATOM 722 N N . GLY A 1 102 ? 20.338 25.938 57.584 1.00 10.76 120 GLY A N 1
ATOM 723 C CA . GLY A 1 102 ? 19.066 26.440 58.089 1.00 10.66 120 GLY A CA 1
ATOM 724 C C . GLY A 1 102 ? 18.141 26.885 56.970 1.00 11.36 120 GLY A C 1
ATOM 725 O O . GLY A 1 102 ? 18.588 27.431 55.972 1.00 11.51 120 GLY A O 1
ATOM 726 N N . LEU A 1 103 ? 16.846 26.646 57.151 1.00 10.84 121 LEU A N 1
ATOM 727 C CA . LEU A 1 103 ? 15.843 27.084 56.175 1.00 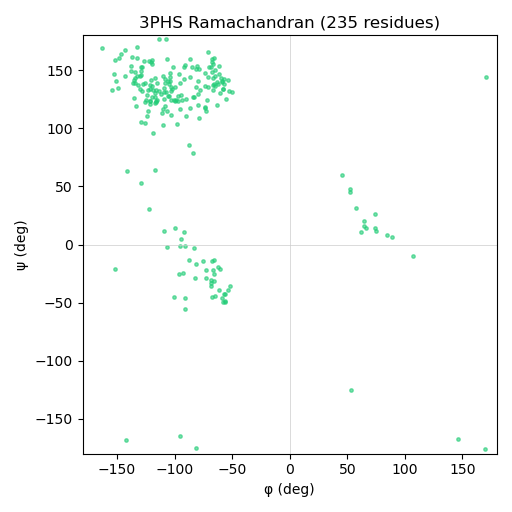11.64 121 LEU A CA 1
ATOM 728 C C . LEU A 1 103 ? 14.535 27.323 56.894 1.00 10.65 121 LEU A C 1
ATOM 729 O O . LEU A 1 103 ? 14.332 26.811 57.992 1.00 10.83 121 LEU A O 1
ATOM 734 N N . ALA A 1 104 ? 13.655 28.113 56.292 1.00 10.61 122 ALA A N 1
ATOM 735 C CA . ALA A 1 104 ? 12.288 28.203 56.782 1.00 10.97 122 ALA A CA 1
ATOM 736 C C . ALA A 1 104 ? 11.433 27.174 56.055 1.00 11.67 122 ALA A C 1
ATOM 737 O O . ALA A 1 104 ? 11.593 26.947 54.839 1.00 12.36 122 ALA A O 1
ATOM 739 N N . VAL A 1 105 ? 10.514 26.581 56.801 1.00 12.27 123 VAL A N 1
ATOM 740 C CA . VAL A 1 105 ? 9.591 25.558 56.275 1.00 13.81 123 VAL A CA 1
ATOM 741 C C . VAL A 1 105 ? 8.145 26.056 56.325 1.00 14.38 123 VAL A C 1
ATOM 742 O O . VAL A 1 105 ? 7.711 26.683 57.298 1.00 14.97 123 VAL A O 1
ATOM 746 N N . LYS A 1 106 ? 7.395 25.771 55.267 1.00 14.88 124 LYS A N 1
ATOM 747 C CA . LYS A 1 106 ? 5.969 26.102 55.244 1.00 15.83 124 LYS A CA 1
ATOM 748 C C . LYS A 1 106 ? 5.241 25.074 54.390 1.00 16.56 124 LYS A C 1
ATOM 749 O O . LYS A 1 106 ? 5.712 24.722 53.310 1.00 16.18 124 LYS A O 1
ATOM 755 N N . ALA A 1 107 ? 4.111 24.594 54.901 1.00 17.88 125 ALA A N 1
ATOM 756 C CA . ALA A 1 107 ? 3.317 23.574 54.219 1.00 19.47 125 ALA A CA 1
ATOM 757 C C . ALA A 1 107 ? 4.191 22.378 53.835 1.00 20.05 125 ALA A C 1
ATOM 758 O O . ALA A 1 107 ? 4.181 21.930 52.669 1.00 20.34 125 ALA A O 1
ATOM 760 N N . GLY A 1 108 ? 4.983 21.906 54.801 1.00 19.47 126 GLY A N 1
ATOM 761 C CA . GLY A 1 108 ? 5.813 20.704 54.638 1.00 18.73 126 GLY A CA 1
ATOM 762 C C . GLY A 1 108 ? 6.951 20.756 53.639 1.00 18.22 126 GLY A C 1
ATOM 763 O O . GLY A 1 108 ? 7.505 19.718 53.284 1.00 18.35 126 GLY A O 1
ATOM 764 N N . GLU A 1 109 ? 7.310 21.959 53.187 1.00 17.38 127 GLU A N 1
ATOM 765 C CA . GLU A 1 109 ? 8.367 22.161 52.199 1.00 17.54 127 GLU A CA 1
ATOM 766 C C . GLU A 1 109 ? 9.134 23.413 52.518 1.00 16.37 127 GLU A C 1
ATOM 767 O O . GLU A 1 109 ? 8.683 24.218 53.343 1.00 15.67 127 GLU A O 1
ATOM 773 N N . LYS A 1 110 ? 10.282 23.584 51.865 1.00 15.45 128 LYS A N 1
ATOM 774 C CA . LYS A 1 110 ? 11.055 24.808 52.007 1.00 15.36 128 LYS A CA 1
ATOM 775 C C . LYS A 1 110 ? 10.204 25.996 51.598 1.00 15.13 128 LYS A C 1
ATOM 776 O O . LYS A 1 110 ? 9.522 25.958 50.574 1.00 15.19 128 LYS A O 1
ATOM 782 N N . ASN A 1 111 ? 10.229 27.040 52.420 1.00 14.03 129 ASN A N 1
ATOM 783 C CA . ASN A 1 111 ? 9.635 28.311 52.045 1.00 13.65 129 ASN A CA 1
ATOM 784 C C . ASN A 1 111 ? 10.638 29.008 51.119 1.00 13.16 129 ASN A C 1
ATOM 785 O O . ASN A 1 111 ? 11.710 29.425 51.563 1.00 13.01 129 ASN A O 1
ATOM 790 N N . ARG A 1 112 ? 10.323 29.103 49.822 1.00 12.71 130 ARG A N 1
ATOM 791 C CA . ARG A 1 112 ? 11.287 29.662 48.866 1.00 13.11 130 ARG A CA 1
ATOM 792 C C . ARG A 1 112 ? 11.551 31.166 49.081 1.00 12.42 130 ARG A C 1
ATOM 793 O O . ARG A 1 112 ? 12.522 31.706 48.555 1.00 13.39 130 ARG A O 1
ATOM 801 N N . ASN A 1 113 ? 10.710 31.825 49.870 1.00 11.78 131 ASN A N 1
ATOM 802 C CA . ASN A 1 113 ? 10.840 33.267 50.097 1.00 12.28 131 ASN A CA 1
ATOM 803 C C . ASN A 1 113 ? 11.863 33.623 51.197 1.00 12.59 131 ASN A C 1
ATOM 804 O O . ASN A 1 113 ? 12.147 34.795 51.444 1.00 12.39 131 ASN A O 1
ATOM 809 N N . VAL A 1 114 ? 12.422 32.587 51.819 1.00 11.86 132 VAL A N 1
ATOM 810 C CA . VAL A 1 114 ? 13.515 32.738 52.750 1.00 12.37 132 VAL A CA 1
ATOM 811 C C . VAL A 1 114 ? 14.731 32.021 52.157 1.00 12.51 132 VAL A C 1
ATOM 812 O O . VAL A 1 114 ? 14.670 30.826 51.861 1.00 12.23 132 VAL A O 1
ATOM 816 N N . SER A 1 115 ? 15.828 32.753 51.981 1.00 12.23 133 SER A N 1
ATOM 817 C CA . SER A 1 115 ? 17.044 32.152 51.473 1.00 12.76 133 SER A CA 1
ATOM 818 C C . SER A 1 115 ? 17.636 31.267 52.557 1.00 12.22 133 SER A C 1
ATOM 819 O O . SER A 1 115 ? 17.865 31.725 53.683 1.00 12.24 133 SER A O 1
ATOM 822 N N . ALA A 1 116 ? 17.848 29.991 52.223 1.00 11.70 134 ALA A N 1
ATOM 823 C CA . ALA A 1 116 ? 18.505 29.068 53.138 1.00 11.37 134 ALA A CA 1
ATOM 824 C C . ALA A 1 116 ? 19.977 29.470 53.312 1.00 10.62 134 ALA A C 1
ATOM 825 O O . ALA A 1 116 ? 20.556 30.168 52.461 1.00 9.53 134 ALA A O 1
ATOM 827 N N . PHE A 1 117 ? 20.592 29.016 54.404 1.00 10.65 135 PHE A N 1
ATOM 828 C CA . PHE A 1 117 ? 21.931 29.506 54.741 1.00 10.83 135 PHE A CA 1
ATOM 829 C C . PHE A 1 117 ? 22.740 28.424 55.447 1.00 11.08 135 PHE A C 1
ATOM 830 O O . PHE A 1 117 ? 22.178 27.478 56.011 1.00 9.98 135 PHE A O 1
ATOM 838 N N . LEU A 1 118 ? 24.052 28.594 55.448 1.00 11.01 136 LEU A N 1
ATOM 839 C CA . LEU A 1 118 ? 24.900 27.776 56.304 1.00 13.15 136 LEU A CA 1
ATOM 840 C C . LEU A 1 118 ? 25.349 28.616 57.493 1.00 14.14 136 LEU A C 1
ATOM 841 O O . LEU A 1 118 ? 25.642 29.800 57.342 1.00 15.28 136 LEU A O 1
ATOM 846 N N . VAL A 1 119 ? 25.388 28.016 58.679 1.00 14.82 137 VAL A N 1
ATOM 847 C CA . VAL A 1 119 ? 25.965 28.700 59.859 1.00 15.48 137 VAL A CA 1
ATOM 848 C C . VAL A 1 119 ? 27.219 27.916 60.291 1.00 15.11 137 VAL A C 1
ATOM 849 O O . VAL A 1 119 ? 27.141 26.723 60.562 1.00 13.77 137 VAL A O 1
ATOM 853 N N . ASP A 1 120 ? 28.355 28.607 60.360 1.00 14.89 138 ASP A N 1
ATOM 854 C CA . ASP A 1 120 ? 29.590 28.053 60.899 1.00 15.21 138 ASP A CA 1
ATOM 855 C C . ASP A 1 120 ? 29.539 28.317 62.418 1.00 14.87 138 ASP A C 1
ATOM 856 O O . ASP A 1 120 ? 30.037 29.353 62.906 1.00 14.43 138 ASP A O 1
ATOM 861 N N . LEU A 1 121 ? 28.892 27.404 63.152 1.00 13.77 139 LEU A N 1
ATOM 862 C CA . LEU A 1 121 ? 28.587 27.612 64.574 1.00 13.73 139 LEU A CA 1
ATOM 863 C C . LEU A 1 121 ? 29.764 27.226 65.476 1.00 14.40 139 LEU A C 1
ATOM 864 O O . LEU A 1 121 ? 29.807 26.135 66.068 1.00 13.70 139 LEU A O 1
ATOM 869 N N . SER A 1 122 ? 30.726 28.145 65.531 1.00 14.79 140 SER A N 1
ATOM 870 C CA . SER A 1 122 ? 31.922 28.032 66.352 1.00 15.02 140 SER A CA 1
ATOM 871 C C . SER A 1 122 ? 31.892 28.956 67.584 1.00 15.37 140 SER A C 1
ATOM 872 O O . SER A 1 122 ? 32.833 28.949 68.404 1.00 15.47 140 SER A O 1
ATOM 875 N N . GLU A 1 123 ? 30.819 29.739 67.696 1.00 14.02 141 GLU A N 1
ATOM 876 C CA . GLU A 1 123 ? 30.586 30.748 68.730 1.00 14.19 141 GLU A CA 1
ATOM 877 C C . GLU A 1 123 ? 29.087 31.067 68.684 1.00 13.62 141 GLU A C 1
ATOM 878 O O . GLU A 1 123 ? 28.410 30.654 67.737 1.00 12.08 141 GLU A O 1
ATOM 884 N N . ASP A 1 124 ? 28.570 31.802 69.677 1.00 12.56 142 ASP A N 1
ATOM 885 C CA . ASP A 1 124 ? 27.168 32.264 69.606 1.00 12.80 142 ASP A CA 1
ATOM 886 C C . ASP A 1 124 ? 26.957 33.112 68.353 1.00 12.68 142 ASP A C 1
ATOM 887 O O . ASP A 1 124 ? 27.821 33.934 67.991 1.00 13.16 142 ASP A O 1
ATOM 892 N N . LYS A 1 125 ? 25.802 32.939 67.711 1.00 12.47 143 LYS A N 1
ATOM 893 C CA . LYS A 1 125 ? 25.526 33.620 66.441 1.00 12.83 143 LYS A CA 1
ATOM 894 C C . LYS A 1 125 ? 24.143 34.233 66.433 1.00 12.22 143 LYS A C 1
ATOM 895 O O . LYS A 1 125 ? 23.190 33.636 66.949 1.00 11.38 143 LYS A O 1
ATOM 901 N N . VAL A 1 126 ? 24.040 35.405 65.799 1.00 12.27 144 VAL A N 1
ATOM 902 C CA . VAL A 1 126 ? 22.745 36.031 65.503 1.00 11.96 144 VAL A CA 1
ATOM 903 C C . VAL A 1 126 ? 22.680 36.213 63.974 1.00 12.18 144 VAL A C 1
ATOM 904 O O . VAL A 1 126 ? 23.561 36.820 63.371 1.00 12.64 144 VAL A O 1
ATOM 908 N N . ILE A 1 127 ? 21.651 35.660 63.349 1.00 12.13 145 ILE A N 1
ATOM 909 C CA . ILE A 1 127 ? 21.603 35.663 61.888 1.00 13.52 145 ILE A CA 1
ATOM 910 C C . ILE A 1 127 ? 20.256 36.189 61.409 1.00 12.91 145 ILE A C 1
ATOM 911 O O . ILE A 1 127 ? 19.225 35.946 62.048 1.00 13.21 145 ILE A O 1
ATOM 916 N N . TYR A 1 128 ? 20.295 36.912 60.292 1.00 12.12 146 TYR A N 1
ATOM 917 C CA . TYR A 1 128 ? 19.133 37.555 59.699 1.00 11.59 146 TYR A CA 1
ATOM 918 C C . TYR A 1 128 ? 18.954 36.948 58.302 1.00 10.97 146 TYR A C 1
ATOM 919 O O . TYR A 1 128 ? 19.636 37.369 57.362 1.00 11.38 146 TYR A O 1
ATOM 928 N N . PRO A 1 129 ? 18.080 35.926 58.162 1.00 10.96 147 PRO A N 1
ATOM 929 C CA . PRO A 1 129 ? 17.958 35.346 56.814 1.00 10.46 147 PRO A CA 1
ATOM 930 C C . PRO A 1 129 ? 17.456 36.395 55.823 1.00 10.73 147 PRO A C 1
ATOM 931 O O . PRO A 1 129 ? 16.788 37.350 56.226 1.00 9.98 147 PRO A O 1
ATOM 935 N N . LYS A 1 130 ? 17.791 36.221 54.548 1.00 11.30 148 LYS A N 1
ATOM 936 C CA . LYS A 1 130 ? 17.336 37.131 53.484 1.00 12.51 148 LYS A CA 1
ATOM 937 C C . LYS A 1 130 ? 15.915 36.746 53.130 1.00 12.05 148 LYS A C 1
ATOM 938 O O . LYS A 1 130 ? 15.645 35.598 52.768 1.00 12.23 148 LYS A O 1
ATOM 944 N N . ILE A 1 131 ? 15.001 37.693 53.304 1.00 11.90 149 ILE A N 1
ATOM 945 C CA . ILE A 1 131 ? 13.591 37.382 53.245 1.00 11.93 149 ILE A CA 1
ATOM 946 C C . ILE A 1 131 ? 12.941 38.262 52.195 1.00 11.89 149 ILE A C 1
ATOM 947 O O . ILE A 1 131 ? 13.119 39.471 52.207 1.00 11.15 149 ILE A O 1
ATOM 952 N N . ILE A 1 132 ? 12.195 37.642 51.289 1.00 11.18 150 ILE A N 1
ATOM 953 C CA . ILE A 1 132 ? 11.441 38.416 50.311 1.00 12.22 150 ILE A CA 1
ATOM 954 C C . ILE A 1 132 ? 9.959 38.336 50.650 1.00 11.43 150 ILE A C 1
ATOM 955 O O . ILE A 1 132 ? 9.464 37.293 51.099 1.00 11.71 150 ILE A O 1
ATOM 960 N N . TRP A 1 133 ? 9.262 39.447 50.444 1.00 11.00 151 TRP A N 1
ATOM 961 C CA . TRP A 1 133 ? 7.870 39.565 50.888 1.00 11.29 151 TRP A CA 1
ATOM 962 C C . TRP A 1 133 ? 7.032 40.519 50.043 1.00 11.28 151 TRP A C 1
ATOM 963 O O . TRP A 1 133 ? 5.828 40.416 50.077 1.00 12.04 151 TRP A O 1
ATOM 974 N N . SER A 1 134 ? 7.668 41.445 49.319 1.00 12.55 152 SER A N 1
ATOM 975 C CA . SER A 1 134 ? 6.940 42.481 48.549 1.00 13.09 152 SER A CA 1
ATOM 976 C C . SER A 1 134 ? 6.109 41.851 47.433 1.00 13.17 152 SER A C 1
ATOM 977 O O . SER A 1 134 ? 6.593 40.974 46.699 1.00 13.06 152 SER A O 1
ATOM 980 N N . THR A 1 135 ? 4.868 42.313 47.272 1.00 12.99 153 THR A N 1
ATOM 981 C CA . THR A 1 135 ? 3.953 41.643 46.321 1.00 13.05 153 THR A CA 1
ATOM 982 C C . THR A 1 135 ? 3.718 42.436 45.038 1.00 12.74 153 THR A C 1
ATOM 983 O O . THR A 1 135 ? 3.950 43.631 44.982 1.00 13.11 153 THR A O 1
ATOM 987 N N . GLY A 1 136 ? 3.267 41.742 44.002 1.00 13.16 154 GLY A N 1
ATOM 988 C CA . GLY A 1 136 ? 2.702 42.406 42.831 1.00 13.68 154 GLY A CA 1
ATOM 989 C C . GLY A 1 136 ? 1.543 41.561 42.353 1.00 13.41 154 GLY A C 1
ATOM 990 O O . GLY A 1 136 ? 1.138 40.625 43.024 1.00 12.79 154 GLY A O 1
ATOM 991 N N . GLU A 1 137 ? 1.046 41.863 41.161 1.00 14.38 155 GLU A N 1
ATOM 992 C CA . GLU A 1 137 ? -0.232 41.328 40.729 1.00 15.26 155 GLU A CA 1
ATOM 993 C C . GLU A 1 137 ? -0.132 40.685 39.346 1.00 14.82 155 GLU A C 1
ATOM 994 O O . GLU A 1 137 ? 0.715 41.035 38.529 1.00 14.80 155 GLU A O 1
ATOM 1000 N N . LEU A 1 138 ? -1.015 39.721 39.118 1.00 14.98 156 LEU A N 1
ATOM 1001 C CA . LEU A 1 138 ? -1.157 39.078 37.823 1.00 15.52 156 LEU A CA 1
ATOM 1002 C C . LEU A 1 138 ? -2.473 39.546 37.235 1.00 15.59 156 LEU A C 1
ATOM 1003 O O . LEU A 1 138 ? -3.481 39.571 37.938 1.00 15.21 156 LEU A O 1
ATOM 1008 N N . ASP A 1 139 ? -2.473 39.914 35.952 1.00 15.49 157 ASP A N 1
ATOM 1009 C CA . ASP A 1 139 ? -3.729 40.106 35.235 1.00 15.93 157 ASP A CA 1
ATOM 1010 C C . ASP A 1 139 ? -3.735 39.254 33.964 1.00 15.63 157 ASP A C 1
ATOM 1011 O O . ASP A 1 139 ? -3.073 39.586 32.977 1.00 16.49 157 ASP A O 1
ATOM 1016 N N . LEU A 1 140 ? -4.479 38.159 34.023 1.00 15.69 158 LEU A N 1
ATOM 1017 C CA . LEU A 1 140 ? -4.611 37.238 32.911 1.00 15.91 158 LEU A CA 1
ATOM 1018 C C . LEU A 1 140 ? -5.845 37.587 32.099 1.00 16.46 158 LEU A C 1
ATOM 1019 O O . LEU A 1 140 ? -6.940 37.718 32.649 1.00 16.53 158 LEU A O 1
ATOM 1024 N N . LEU A 1 141 ? -5.641 37.729 30.792 1.00 15.80 159 LEU A N 1
ATOM 1025 C CA . LEU A 1 141 ? -6.739 37.799 29.851 1.00 15.81 159 LEU A CA 1
ATOM 1026 C C . LEU A 1 141 ? -6.746 36.496 29.055 1.00 15.61 159 LEU A C 1
ATOM 1027 O O . LEU A 1 141 ? -5.734 36.116 28.463 1.00 15.09 159 LEU A O 1
ATOM 1032 N N . LYS A 1 142 ? -7.890 35.826 29.055 1.00 15.50 160 LYS A N 1
ATOM 1033 C CA . LYS A 1 142 ? -8.071 34.610 28.295 1.00 15.71 160 LYS A CA 1
ATOM 1034 C C . LYS A 1 142 ? -8.935 34.932 27.085 1.00 15.95 160 LYS A C 1
ATOM 1035 O O . LYS A 1 142 ? -10.022 35.484 27.243 1.00 16.15 160 LYS A O 1
ATOM 1041 N N . VAL A 1 143 ? -8.465 34.565 25.898 1.00 15.55 161 VAL A N 1
ATOM 1042 C CA . VAL A 1 143 ? -9.264 34.771 24.690 1.00 15.51 161 VAL A CA 1
ATOM 1043 C C . VAL A 1 143 ? -9.578 33.454 23.961 1.00 15.01 161 VAL A C 1
ATOM 1044 O O . VAL A 1 143 ? -8.850 32.455 24.082 1.00 14.72 161 VAL A O 1
ATOM 1048 N N . GLY A 1 144 ? -10.673 33.473 23.205 1.00 15.02 162 GLY A N 1
ATOM 1049 C CA . GLY A 1 144 ? -10.997 32.401 22.275 1.00 14.48 162 GLY A CA 1
ATOM 1050 C C . GLY A 1 144 ? -10.717 32.907 20.871 1.00 14.60 162 GLY A C 1
ATOM 1051 O O . GLY A 1 144 ? -10.985 34.073 20.565 1.00 14.30 162 GLY A O 1
ATOM 1052 N N . VAL A 1 145 ? -10.163 32.033 20.033 1.00 14.99 163 VAL A N 1
ATOM 1053 C CA . VAL A 1 145 ? -9.701 32.405 18.688 1.00 14.98 163 VAL A CA 1
ATOM 1054 C C . VAL A 1 145 ? -10.518 31.662 17.615 1.00 14.75 163 VAL A C 1
ATOM 1055 O O . VAL A 1 145 ? -10.578 30.446 17.621 1.00 14.84 163 VAL A O 1
ATOM 1059 N N . ASP A 1 146 ? -11.140 32.425 16.714 1.00 14.96 164 ASP A N 1
ATOM 1060 C CA . ASP A 1 146 ? -11.898 31.898 15.575 1.00 14.52 164 ASP A CA 1
ATOM 1061 C C . ASP A 1 146 ? -11.386 32.620 14.310 1.00 13.79 164 ASP A C 1
ATOM 1062 O O . ASP A 1 146 ? -11.707 33.787 14.076 1.00 13.22 164 ASP A O 1
ATOM 1067 N N . GLY A 1 147 ? -10.599 31.910 13.503 1.00 14.32 165 GLY A N 1
ATOM 1068 C CA . GLY A 1 147 ? -9.843 32.542 12.420 1.00 14.21 165 GLY A CA 1
ATOM 1069 C C . GLY A 1 147 ? -9.003 33.704 12.954 1.00 14.82 165 GLY A C 1
ATOM 1070 O O . GLY A 1 147 ? -8.233 33.539 13.903 1.00 14.72 165 GLY A O 1
ATOM 1071 N N . ASP A 1 148 ? -9.187 34.883 12.370 1.00 14.06 166 ASP A N 1
ATOM 1072 C CA . ASP A 1 148 ? -8.410 36.075 12.728 1.00 15.87 166 ASP A CA 1
ATOM 1073 C C . ASP A 1 148 ? -9.076 36.917 13.828 1.00 16.46 166 ASP A C 1
ATOM 1074 O O . ASP A 1 148 ? -8.681 38.056 14.064 1.00 17.59 166 ASP A O 1
ATOM 1079 N N . THR A 1 149 ? -10.118 36.385 14.465 1.00 17.74 167 THR A N 1
ATOM 1080 C CA . THR A 1 149 ? -10.823 37.116 15.504 1.00 18.70 167 THR A CA 1
ATOM 1081 C C . THR A 1 149 ? -10.684 36.507 16.899 1.00 19.00 167 THR A C 1
ATOM 1082 O O . THR A 1 149 ? -10.885 35.317 17.094 1.00 18.54 167 THR A O 1
ATOM 1086 N N . LYS A 1 150 ? -10.360 37.357 17.865 1.00 19.36 168 LYS A N 1
ATOM 1087 C CA . LYS A 1 150 ? -10.173 36.929 19.247 1.00 20.60 168 LYS A CA 1
ATOM 1088 C C . LYS A 1 150 ? -11.179 37.647 20.143 1.00 21.21 168 LYS A C 1
ATOM 1089 O O . LYS A 1 150 ? -11.423 38.843 19.966 1.00 22.62 168 LYS A O 1
ATOM 1095 N N . LYS A 1 151 ? -11.799 36.915 21.062 1.00 20.75 169 LYS A N 1
ATOM 1096 C CA . LYS A 1 151 ? -12.734 37.521 22.012 1.00 21.02 169 LYS A CA 1
ATOM 1097 C C . LYS A 1 151 ? -12.508 36.928 23.405 1.00 20.09 169 LYS A C 1
ATOM 1098 O O . LYS A 1 151 ? -12.131 35.765 23.524 1.00 18.26 169 LYS A O 1
ATOM 1104 N N . PRO A 1 152 ? -12.758 37.724 24.460 1.00 21.08 170 PRO A N 1
ATOM 1105 C CA . PRO A 1 152 ? -12.644 37.213 25.832 1.00 20.81 170 PRO A CA 1
ATOM 1106 C C . PRO A 1 152 ? -13.471 35.949 26.066 1.00 21.19 170 PRO A C 1
ATOM 1107 O O . PRO A 1 152 ? -14.593 35.810 25.551 1.00 21.00 170 PRO A O 1
ATOM 1111 N N . LEU A 1 153 ? -12.911 35.028 26.839 1.00 20.70 171 LEU A N 1
ATOM 1112 C CA . LEU A 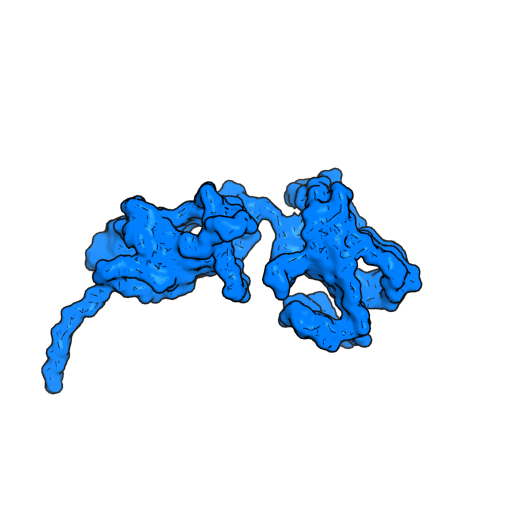1 153 ? -13.576 33.790 27.136 1.00 21.34 171 LEU A CA 1
ATOM 1113 C C . LEU A 1 153 ? -13.832 33.693 28.621 1.00 21.84 171 LEU A C 1
ATOM 1114 O O . LEU A 1 153 ? -12.883 33.717 29.419 1.00 21.35 171 LEU A O 1
ATOM 1119 N N . ALA A 1 154 ? -15.105 33.540 28.972 1.00 21.10 172 ALA A N 1
ATOM 1120 C CA . ALA A 1 154 ? -15.522 33.407 30.365 1.00 21.92 172 ALA A CA 1
ATOM 1121 C C . ALA A 1 154 ? -15.577 31.958 30.835 1.00 21.73 172 ALA A C 1
ATOM 1122 O O . ALA A 1 154 ? -15.738 31.015 30.034 1.00 22.10 172 ALA A O 1
ATOM 1124 N N . GLY A 1 155 ? -15.424 31.763 32.139 1.00 21.24 173 GLY A N 1
ATOM 1125 C CA . GLY A 1 155 ? -15.586 30.443 32.723 1.00 20.52 173 GLY A CA 1
ATOM 1126 C C . GLY A 1 155 ? -14.476 29.437 32.509 1.00 19.94 173 GLY A C 1
ATOM 1127 O O . GLY A 1 155 ? -14.673 28.252 32.775 1.00 20.58 173 GLY A O 1
ATOM 1128 N N . VAL A 1 156 ? -13.317 29.892 32.015 1.00 19.04 174 VAL A N 1
ATOM 1129 C CA . VAL A 1 156 ? -12.143 29.034 31.838 1.00 17.53 174 VAL A CA 1
ATOM 1130 C C . VAL A 1 156 ? -11.416 28.893 33.181 1.00 17.44 174 VAL A C 1
ATOM 1131 O O . VAL A 1 156 ? -11.200 29.889 33.871 1.00 17.37 174 VAL A O 1
ATOM 1135 N N . VAL A 1 157 ? -11.028 27.669 33.509 1.00 17.46 175 VAL A N 1
ATOM 1136 C CA . VAL A 1 157 ? -10.511 27.322 34.841 1.00 17.86 175 VAL A CA 1
ATOM 1137 C C . VAL A 1 157 ? -8.992 27.141 34.817 1.00 17.15 175 VAL A C 1
ATOM 1138 O O . VAL A 1 157 ? -8.445 26.397 34.002 1.00 17.18 175 VAL A O 1
ATOM 1142 N N . PHE A 1 158 ? -8.324 27.847 35.727 1.00 16.59 176 PHE A N 1
ATOM 1143 C CA . PHE A 1 158 ? -6.891 27.748 35.920 1.00 15.77 176 PHE A CA 1
ATOM 1144 C C . PHE A 1 158 ? -6.547 27.457 37.392 1.00 15.73 176 PHE A C 1
ATOM 1145 O O . PHE A 1 158 ? -7.361 27.715 38.284 1.00 15.54 176 PHE A O 1
ATOM 1153 N N . GLU A 1 159 ? -5.353 26.910 37.605 1.00 15.81 177 GLU A N 1
ATOM 1154 C CA . GLU A 1 159 ? -4.702 26.890 38.919 1.00 15.88 177 GLU A CA 1
ATOM 1155 C C . GLU A 1 159 ? -3.376 27.630 38.781 1.00 15.74 177 GLU A C 1
ATOM 1156 O O . GLU A 1 159 ? -2.845 27.751 37.680 1.00 15.59 177 GLU A O 1
ATOM 1162 N N . LEU A 1 160 ? -2.854 28.129 39.898 1.00 15.76 178 LEU A N 1
ATOM 1163 C CA . LEU A 1 160 ? -1.572 28.832 39.917 1.00 14.60 178 LEU A CA 1
ATOM 1164 C C . LEU A 1 160 ? -0.612 28.120 40.871 1.00 15.05 178 LEU A C 1
ATOM 1165 O O . LEU A 1 160 ? -1.024 27.681 41.948 1.00 14.81 178 LEU A O 1
ATOM 1170 N N . TYR A 1 161 ? 0.644 27.974 40.455 1.00 15.26 179 TYR A N 1
ATOM 1171 C CA . TYR A 1 161 ? 1.667 27.311 41.246 1.00 15.65 179 TYR A CA 1
ATOM 1172 C C . TYR A 1 161 ? 2.885 28.208 41.339 1.00 15.57 179 TYR A C 1
ATOM 1173 O O . TYR A 1 161 ? 3.133 28.987 40.445 1.00 14.20 179 TYR A O 1
ATOM 1182 N N . GLU A 1 162 ? 3.665 28.068 42.408 1.00 16.45 180 GLU A N 1
ATOM 1183 C CA . GLU A 1 162 ? 5.039 28.571 42.361 1.00 17.40 180 GLU A CA 1
ATOM 1184 C C . GLU A 1 162 ? 5.767 27.726 41.305 1.00 18.42 180 GLU A C 1
ATOM 1185 O O . GLU A 1 162 ? 5.416 26.556 41.108 1.00 19.05 180 GLU A O 1
ATOM 1191 N N . LYS A 1 163 ? 6.762 28.303 40.635 1.00 19.82 181 LYS A N 1
ATOM 1192 C CA . LYS A 1 163 ? 7.610 27.547 39.700 1.00 21.77 181 LYS A CA 1
ATOM 1193 C C . LYS A 1 163 ? 8.132 26.264 40.366 1.00 23.12 181 LYS A C 1
ATOM 1194 O O . LYS A 1 163 ? 8.635 26.307 41.494 1.00 23.14 181 LYS A O 1
ATOM 1200 N N . ASN A 1 164 ? 7.992 25.131 39.674 1.00 24.60 182 ASN A N 1
ATOM 1201 C CA . ASN A 1 164 ? 8.380 23.799 40.209 1.00 26.61 182 ASN A CA 1
ATOM 1202 C C . ASN A 1 164 ? 7.609 23.357 41.458 1.00 27.40 182 ASN A C 1
ATOM 1203 O O . ASN A 1 164 ? 7.987 22.370 42.104 1.00 27.98 182 ASN A O 1
ATOM 1208 N N . GLY A 1 165 ? 6.544 24.077 41.803 1.00 28.05 183 GLY A N 1
ATOM 1209 C CA . GLY A 1 165 ? 5.747 23.766 42.990 1.00 28.88 183 GLY A CA 1
ATOM 1210 C C . GLY A 1 165 ? 4.782 22.613 42.773 1.00 30.15 183 GLY A C 1
ATOM 1211 O O . GLY A 1 165 ? 4.319 22.376 41.648 1.00 29.70 183 GLY A O 1
ATOM 1212 N N . ARG A 1 166 ? 4.482 21.903 43.861 1.00 30.91 184 ARG A N 1
ATOM 1213 C CA . ARG A 1 166 ? 3.585 20.754 43.842 1.00 31.80 184 ARG A CA 1
ATOM 1214 C C . ARG A 1 166 ? 2.161 21.142 44.238 1.00 31.41 184 ARG A C 1
ATOM 1215 O O . ARG A 1 166 ? 1.196 20.459 43.879 1.00 31.62 184 ARG A O 1
ATOM 1223 N N . THR A 1 167 ? 2.033 22.215 45.007 1.00 31.00 185 THR A N 1
ATOM 1224 C CA . THR A 1 167 ? 0.736 22.578 45.564 1.00 30.81 185 THR A CA 1
ATOM 1225 C C . THR A 1 167 ? 0.239 23.962 45.133 1.00 29.63 185 THR A C 1
ATOM 1226 O O . THR A 1 167 ? 0.956 24.963 45.270 1.00 28.47 185 THR A O 1
ATOM 1230 N N . PRO A 1 168 ? -1.002 24.000 44.603 1.00 28.70 186 PRO A N 1
ATOM 1231 C CA . PRO A 1 168 ? -1.609 25.212 44.054 1.00 27.82 186 PRO A CA 1
ATOM 1232 C C . PRO A 1 168 ? -1.730 26.337 45.076 1.00 26.72 186 PRO A C 1
ATOM 1233 O O . PRO A 1 168 ? -2.005 26.079 46.250 1.00 26.97 186 PRO A O 1
ATOM 1237 N N . ILE A 1 169 ? -1.523 27.569 44.609 1.00 24.87 187 ILE A N 1
ATOM 1238 C CA . ILE A 1 169 ? -1.718 28.796 45.385 1.00 24.34 187 ILE A CA 1
ATOM 1239 C C . ILE A 1 169 ? -3.207 29.104 45.437 1.00 22.92 187 ILE A C 1
ATOM 1240 O O . ILE A 1 169 ? -3.879 29.073 44.407 1.00 23.29 187 ILE A O 1
ATOM 1245 N N . ARG A 1 170 ? -3.718 29.412 46.627 1.00 20.77 188 ARG A N 1
ATOM 1246 C CA . ARG A 1 170 ? -5.155 29.667 46.789 1.00 19.72 188 ARG A CA 1
ATOM 1247 C C . ARG A 1 170 ? -5.466 31.161 46.866 1.00 18.80 188 ARG A C 1
ATOM 1248 O O . ARG A 1 170 ? -4.614 31.960 47.258 1.00 17.60 188 ARG A O 1
ATOM 1256 N N . VAL A 1 171 ? -6.678 31.540 46.465 1.00 18.03 189 VAL A N 1
ATOM 1257 C CA . VAL A 1 171 ? -7.035 32.947 46.290 1.00 18.90 189 VAL A CA 1
ATOM 1258 C C . VAL A 1 171 ? -8.411 33.222 46.913 1.00 19.98 189 VAL A C 1
ATOM 1259 O O . VAL A 1 171 ? -9.303 32.380 46.828 1.00 20.22 189 VAL A O 1
ATOM 1263 N N . LYS A 1 172 ? -8.548 34.387 47.539 1.00 20.94 190 LYS A N 1
ATOM 1264 C CA . LYS A 1 172 ? -9.789 34.848 48.179 1.00 22.94 190 LYS A CA 1
ATOM 1265 C C . LYS A 1 172 ? -9.803 36.388 48.112 1.00 23.51 190 LYS A C 1
ATOM 1266 O O . LYS A 1 172 ? -8.775 37.023 48.303 1.00 24.40 190 LYS A O 1
ATOM 1272 N N . ASN A 1 173 ? -10.955 37.005 47.853 1.00 25.58 191 ASN A N 1
ATOM 1273 C CA . ASN A 1 173 ? -11.011 38.479 47.713 1.00 26.41 191 ASN A CA 1
ATOM 1274 C C . ASN A 1 173 ? -10.066 39.003 46.604 1.00 26.49 191 ASN A C 1
ATOM 1275 O O . ASN A 1 173 ? -9.516 40.116 46.713 1.00 27.01 191 ASN A O 1
ATOM 1280 N N . GLY A 1 174 ? -9.869 38.191 45.558 1.00 26.17 192 GLY A N 1
ATOM 1281 C CA . GLY A 1 174 ? -8.940 38.512 44.449 1.00 24.28 192 GLY A CA 1
ATOM 1282 C C . GLY A 1 174 ? -7.474 38.594 44.856 1.00 23.49 192 GLY A C 1
ATOM 1283 O O . GLY A 1 174 ? -6.643 39.200 44.161 1.00 22.97 192 GLY A O 1
ATOM 1284 N N . VAL A 1 175 ? -7.161 37.982 45.993 1.00 22.16 193 VAL A N 1
ATOM 1285 C CA . VAL A 1 175 ? -5.845 38.082 46.588 1.00 21.60 193 VAL A CA 1
ATOM 1286 C C . VAL A 1 175 ? -5.360 36.692 46.998 1.00 19.58 193 VAL A C 1
ATOM 1287 O O . VAL A 1 175 ? -6.1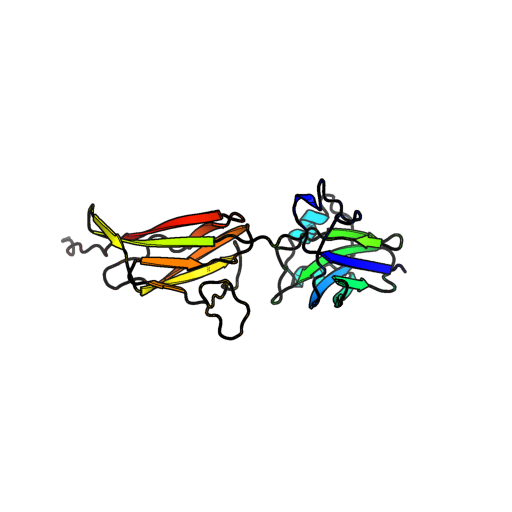47 35.863 47.427 1.00 18.44 193 VAL A O 1
ATOM 1291 N N . HIS A 1 176 ? -4.058 36.450 46.873 1.00 19.30 194 HIS A N 1
ATOM 1292 C CA . HIS A 1 176 ? -3.466 35.253 47.429 1.00 17.77 194 HIS A CA 1
ATOM 1293 C C . HIS A 1 176 ? -3.801 35.189 48.934 1.00 17.66 194 HIS A C 1
ATOM 1294 O O . HIS A 1 176 ? -3.577 36.158 49.689 1.00 16.80 194 HIS A O 1
ATOM 1301 N N . SER A 1 177 ? -4.392 34.075 49.341 1.00 16.83 195 SER A N 1
ATOM 1302 C CA . SER A 1 177 ? -4.903 33.932 50.707 1.00 16.99 195 SER A CA 1
ATOM 1303 C C . SER A 1 177 ? -4.516 32.591 51.311 1.00 17.40 195 SER A C 1
ATOM 1304 O O . SER A 1 177 ? -4.379 31.580 50.605 1.00 16.76 195 SER A O 1
ATOM 1307 N N . GLN A 1 178 ? -4.334 32.584 52.631 1.00 17.65 196 GLN A N 1
ATOM 1308 C CA . GLN A 1 178 ? -4.064 31.351 53.348 1.00 19.00 196 GLN A CA 1
ATOM 1309 C C . GLN A 1 178 ? -5.255 30.930 54.195 1.00 19.02 196 GLN A C 1
ATOM 1310 O O . GLN A 1 178 ? -5.154 30.014 55.029 1.00 19.39 196 GLN A O 1
ATOM 1316 N N . ASP A 1 179 ? -6.391 31.582 53.975 1.00 18.66 197 ASP A N 1
ATOM 1317 C CA . ASP A 1 179 ? -7.612 31.192 54.682 1.00 19.23 197 ASP A CA 1
ATOM 1318 C C . ASP A 1 179 ? -8.115 29.827 54.239 1.00 19.42 197 ASP A C 1
ATOM 1319 O O . ASP A 1 179 ? -7.866 29.397 53.117 1.00 19.62 197 ASP A O 1
ATOM 1324 N N . ILE A 1 180 ? -8.814 29.142 55.136 1.00 19.94 198 ILE A N 1
ATOM 1325 C CA . ILE A 1 180 ? -9.242 27.773 54.858 1.00 20.84 198 ILE A CA 1
ATOM 1326 C C . ILE A 1 180 ? -10.266 27.729 53.698 1.00 20.37 198 ILE A C 1
ATOM 1327 O O . ILE A 1 180 ? -10.385 26.710 53.019 1.00 21.07 198 ILE A O 1
ATOM 1332 N N . ASP A 1 181 ? -10.985 28.827 53.479 1.00 20.36 199 ASP A N 1
ATOM 1333 C CA . ASP A 1 181 ? -11.929 28.902 52.364 1.00 20.45 199 ASP A CA 1
ATOM 1334 C C . ASP A 1 181 ? -11.328 29.456 51.067 1.00 19.97 199 ASP A C 1
ATOM 1335 O O . ASP A 1 181 ? -12.020 29.530 50.039 1.00 19.73 199 ASP A O 1
ATOM 1340 N N . ALA A 1 182 ? -10.047 29.834 51.092 1.00 19.43 200 ALA A N 1
ATOM 1341 C CA . ALA A 1 182 ? -9.407 30.286 49.846 1.00 19.36 200 ALA A CA 1
ATOM 1342 C C . ALA A 1 182 ? -9.318 29.082 48.898 1.00 19.49 200 ALA A C 1
ATOM 1343 O O . ALA A 1 182 ? -8.976 27.966 49.310 1.00 19.17 200 ALA A O 1
ATOM 1345 N N . ALA A 1 183 ? -9.631 29.337 47.633 1.00 20.46 201 ALA A N 1
ATOM 1346 C CA . ALA A 1 183 ? -9.814 28.289 46.628 1.00 20.50 201 ALA A CA 1
ATOM 1347 C C . ALA A 1 183 ? -8.632 28.180 45.666 1.00 20.34 201 ALA A C 1
ATOM 1348 O O . ALA A 1 183 ? -7.998 29.187 45.354 1.00 20.17 201 ALA A O 1
ATOM 1350 N N . LYS A 1 184 ? -8.352 26.964 45.200 1.00 19.82 202 LYS A N 1
ATOM 1351 C CA . LYS A 1 184 ? -7.345 26.743 44.158 1.00 20.06 202 LYS A CA 1
ATOM 1352 C C . LYS A 1 184 ? -7.906 27.006 42.742 1.00 20.05 202 LYS A C 1
ATOM 1353 O O . LYS A 1 184 ? -7.170 27.393 41.822 1.00 19.19 202 LYS A O 1
ATOM 1359 N N . HIS A 1 185 ? -9.216 26.798 42.597 1.00 19.98 203 HIS A N 1
ATOM 1360 C CA A HIS A 1 185 ? -9.830 26.990 41.293 0.50 20.16 203 HIS A CA 1
ATOM 1361 C CA B HIS A 1 185 ? -9.976 26.988 41.354 0.50 20.07 203 HIS A CA 1
ATOM 1362 C C . HIS A 1 185 ? -10.024 28.472 40.997 1.00 20.00 203 HIS A C 1
ATOM 1363 O O . HIS A 1 185 ? -10.571 29.253 41.780 1.00 19.86 203 HIS A O 1
ATOM 1376 N N . LEU A 1 186 ? -9.474 28.866 39.852 1.00 19.65 204 LEU A N 1
ATOM 1377 C CA . LEU A 1 186 ? -9.528 30.254 39.413 1.00 20.41 204 LEU A CA 1
ATOM 1378 C C . LEU A 1 186 ? -10.291 30.254 38.099 1.00 20.62 204 LEU A C 1
ATOM 1379 O O . LEU A 1 186 ? -10.020 29.438 37.232 1.00 20.93 204 LEU A O 1
ATOM 1384 N N . GLU A 1 187 ? -11.248 31.155 37.962 1.00 21.04 205 GLU A N 1
ATOM 1385 C CA . GLU A 1 187 ? -12.125 31.134 36.792 1.00 22.34 205 GLU A CA 1
ATOM 1386 C C . GLU A 1 187 ? -12.174 32.508 36.138 1.00 21.40 205 GLU A C 1
ATOM 1387 O O . GLU A 1 187 ? -12.344 33.517 36.818 1.00 22.36 205 GLU A O 1
ATOM 1393 N N . THR A 1 188 ? -12.005 32.552 34.820 1.00 21.03 206 THR A N 1
ATOM 1394 C CA . THR A 1 188 ? -12.045 33.811 34.097 1.00 20.67 206 THR A CA 1
ATOM 1395 C C . THR A 1 188 ? -13.455 34.374 34.201 1.00 21.40 206 THR A C 1
ATOM 1396 O O . THR A 1 188 ? -14.436 33.625 34.133 1.00 21.55 206 THR A O 1
ATOM 1400 N N . ASP A 1 189 ? -13.535 35.676 34.414 1.00 21.95 207 ASP A N 1
ATOM 1401 C CA . ASP A 1 189 ? -14.820 36.344 34.597 1.00 23.37 207 ASP A CA 1
ATOM 1402 C C . ASP A 1 189 ? -15.466 36.611 33.232 1.00 23.67 207 ASP A C 1
ATOM 1403 O O . ASP A 1 189 ? -14.942 36.174 32.204 1.00 23.04 207 ASP A O 1
ATOM 1408 N N . SER A 1 190 ? -16.600 37.313 33.221 1.00 24.78 208 SER A N 1
ATOM 1409 C CA . SER A 1 190 ? -17.331 37.588 31.970 1.00 25.37 208 SER A CA 1
ATOM 1410 C C . SER A 1 190 ? -16.501 38.390 30.945 1.00 25.26 208 SER A C 1
ATOM 1411 O O . SER A 1 190 ? -16.784 38.357 29.742 1.00 25.76 208 SER A O 1
ATOM 1414 N N . SER A 1 191 ? -15.475 39.092 31.427 1.00 24.93 209 SER A N 1
ATOM 1415 C CA . SER A 1 191 ? -14.558 39.862 30.589 1.00 23.82 209 SER A CA 1
ATOM 1416 C C . SER A 1 191 ? -13.281 39.095 30.191 1.00 22.28 209 SER A C 1
ATOM 1417 O O . SER A 1 191 ? -12.376 39.665 29.589 1.00 21.50 209 SER A O 1
ATOM 1420 N N . GLY A 1 192 ? -13.205 37.819 30.557 1.00 21.45 210 GLY A N 1
ATOM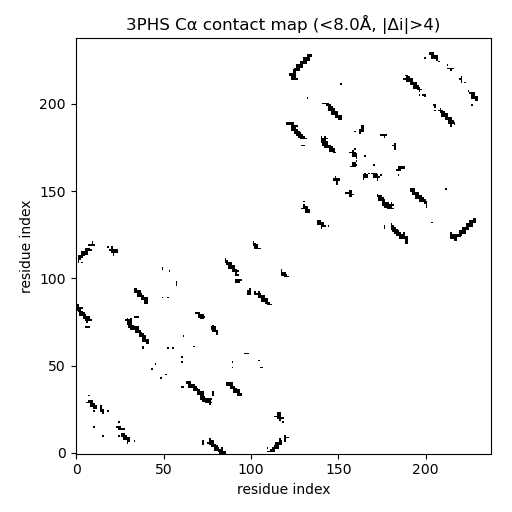 1421 C CA . GLY A 1 192 ? -12.067 36.960 30.226 1.00 20.35 210 GLY A CA 1
ATOM 1422 C C . GLY A 1 192 ? -10.891 37.053 31.187 1.00 20.08 210 GLY A C 1
ATOM 1423 O O . GLY A 1 192 ? -9.839 36.470 30.930 1.00 19.16 210 GLY A O 1
ATOM 1424 N N . HIS A 1 193 ? -11.072 37.756 32.309 1.00 19.25 211 HIS A N 1
ATOM 1425 C CA . HIS A 1 193 ? -9.956 38.054 33.227 1.00 18.75 211 HIS A CA 1
ATOM 1426 C C . HIS A 1 193 ? -9.922 37.208 34.507 1.00 18.47 211 HIS A C 1
ATOM 1427 O O . HIS A 1 193 ? -10.960 36.828 35.052 1.00 18.20 211 HIS A O 1
ATOM 1434 N N . ILE A 1 194 ? -8.701 36.891 34.935 1.00 18.45 212 ILE A N 1
ATOM 1435 C CA . ILE A 1 194 ? -8.395 36.451 36.291 1.00 18.12 212 ILE A CA 1
ATOM 1436 C C . ILE A 1 194 ? -7.379 37.489 36.773 1.00 18.38 212 ILE A C 1
ATOM 1437 O O . ILE A 1 194 ? -6.322 37.657 36.152 1.00 18.18 212 ILE A O 1
ATOM 1442 N N . ARG A 1 195 ? -7.700 38.199 37.856 1.00 18.47 213 ARG A N 1
ATOM 1443 C CA . ARG A 1 195 ? -6.746 39.134 38.473 1.00 19.39 213 ARG A CA 1
ATOM 1444 C C . ARG A 1 195 ? -6.430 38.675 39.887 1.00 18.22 213 ARG A C 1
ATOM 1445 O O . ARG A 1 195 ? -7.339 38.355 40.659 1.00 18.78 213 ARG A O 1
ATOM 1453 N N . ILE A 1 196 ? -5.145 38.602 40.213 1.00 17.50 214 ILE A N 1
ATOM 1454 C CA . ILE A 1 196 ? -4.724 38.116 41.536 1.00 16.18 214 ILE A CA 1
ATOM 1455 C C . ILE A 1 196 ? -3.665 39.097 42.044 1.00 15.61 214 ILE A C 1
ATOM 1456 O O . ILE A 1 196 ? -2.649 39.261 41.412 1.00 13.71 214 ILE A O 1
ATOM 1461 N N . SER A 1 197 ? -3.908 39.755 43.173 1.00 15.82 215 SER A N 1
ATOM 1462 C CA . SER A 1 197 ? -2.865 40.618 43.740 1.00 16.37 215 SER A CA 1
ATOM 1463 C C . SER A 1 197 ? -2.305 39.925 44.988 1.00 15.26 215 SER A C 1
ATOM 1464 O O . SER A 1 197 ? -2.756 38.847 45.351 1.00 15.20 215 SER A O 1
ATOM 1467 N N . GLY A 1 198 ? -1.305 40.531 45.612 1.00 14.99 216 GLY A N 1
ATOM 1468 C CA . GLY A 1 198 ? -0.752 39.990 46.849 1.00 14.21 216 GLY A CA 1
ATOM 1469 C C . GLY A 1 198 ? 0.107 38.751 46.604 1.00 13.95 216 GLY A C 1
ATOM 1470 O O . GLY A 1 198 ? 0.221 37.894 47.491 1.00 15.33 216 GLY A O 1
ATOM 1471 N N . LEU A 1 199 ? 0.685 38.637 45.404 1.00 13.26 217 LEU A N 1
ATOM 1472 C CA . LEU A 1 199 ? 1.637 37.554 45.110 1.00 12.04 217 LEU A CA 1
ATOM 1473 C C . LEU A 1 199 ? 3.055 38.046 45.361 1.00 11.73 217 LEU A C 1
ATOM 1474 O O . LEU A 1 199 ? 3.489 39.040 44.786 1.00 11.82 217 LEU A O 1
ATOM 1479 N N . ILE A 1 200 ? 3.798 37.332 46.203 1.00 11.68 218 ILE A N 1
ATOM 1480 C CA . ILE A 1 200 ? 5.172 37.742 46.434 1.00 11.37 218 ILE A CA 1
ATOM 1481 C C . ILE A 1 200 ? 5.919 37.634 45.117 1.00 11.29 218 ILE A C 1
ATOM 1482 O O . ILE A 1 200 ? 5.730 36.663 44.363 1.00 12.37 218 ILE A O 1
ATOM 1487 N N . HIS A 1 201 ? 6.760 38.622 44.828 1.00 11.62 219 HIS A N 1
ATOM 1488 C CA . HIS A 1 201 ? 7.491 38.649 43.558 1.00 12.36 219 HIS A CA 1
ATOM 1489 C C . HIS A 1 201 ? 8.335 37.383 43.336 1.00 12.57 219 HIS A C 1
ATOM 1490 O O . HIS A 1 201 ? 8.908 36.813 44.283 1.00 12.99 219 HIS A O 1
ATOM 1497 N N . GLY A 1 202 ? 8.374 36.927 42.084 1.00 12.45 220 GLY A N 1
ATOM 1498 C CA . GLY A 1 202 ? 9.031 35.655 41.743 1.00 12.79 220 GLY A CA 1
ATOM 1499 C C . GLY A 1 202 ? 8.325 34.935 40.616 1.00 13.43 220 GLY A C 1
ATOM 1500 O O . GLY A 1 202 ? 7.436 35.501 39.960 1.00 13.76 220 GLY A O 1
ATOM 1501 N N . ASP A 1 203 ? 8.685 33.669 40.409 1.00 13.03 221 ASP A N 1
ATOM 1502 C CA . ASP A 1 203 ? 8.210 32.926 39.238 1.00 13.72 221 ASP A CA 1
ATOM 1503 C C . ASP A 1 203 ? 7.087 31.970 39.569 1.00 12.91 221 ASP A C 1
ATOM 1504 O O . ASP A 1 203 ? 7.147 31.225 40.563 1.00 14.13 221 ASP A O 1
ATOM 1509 N N . TYR A 1 204 ? 6.053 31.998 38.735 1.00 12.26 222 TYR A N 1
ATOM 1510 C CA . TYR A 1 204 ? 4.864 31.189 38.931 1.00 12.41 222 TYR A CA 1
ATOM 1511 C C . TYR A 1 204 ? 4.481 30.489 37.633 1.00 12.44 222 TYR A C 1
ATOM 1512 O O . TYR A 1 204 ? 5.024 30.781 36.573 1.00 13.69 222 TYR A O 1
ATOM 1521 N N . VAL A 1 205 ? 3.538 29.565 37.739 1.00 13.82 223 VAL A N 1
ATOM 1522 C CA . VAL A 1 205 ? 3.054 28.824 36.577 1.00 14.66 223 VAL A CA 1
ATOM 1523 C C . VAL A 1 205 ? 1.536 28.758 36.634 1.00 14.60 223 VAL A C 1
ATOM 1524 O O . VAL A 1 205 ? 0.948 28.322 37.636 1.00 14.82 223 VAL A O 1
ATOM 1528 N N . LEU A 1 206 ? 0.907 29.197 35.544 1.00 14.96 224 LEU A N 1
ATOM 1529 C CA . LEU A 1 206 ? -0.529 29.040 35.366 1.00 15.57 224 LEU A CA 1
ATOM 1530 C C . LEU A 1 206 ? -0.818 27.719 34.665 1.00 16.13 224 LEU A C 1
ATOM 1531 O O . LEU A 1 206 ? -0.269 27.449 33.593 1.00 16.49 224 LEU A O 1
ATOM 1536 N N . LYS A 1 207 ? -1.660 26.909 35.271 1.00 16.85 225 LYS A N 1
ATOM 1537 C CA . LYS A 1 207 ? -2.067 25.669 34.677 1.00 18.37 225 LYS A CA 1
ATOM 1538 C C . LYS A 1 207 ? -3.522 25.751 34.218 1.00 18.08 225 LYS A C 1
ATOM 1539 O O . LYS A 1 207 ? -4.375 26.035 34.987 1.00 17.48 225 LYS A O 1
ATOM 1545 N N . GLU A 1 208 ? -3.761 25.585 32.924 1.00 18.14 226 GLU A N 1
ATOM 1546 C CA . GLU A 1 208 ? -5.134 25.639 32.445 1.00 17.78 226 GLU A CA 1
ATOM 1547 C C . GLU A 1 208 ? -5.754 24.264 32.666 1.00 18.32 226 GLU A C 1
ATOM 1548 O O . GLU A 1 208 ? -5.197 23.255 32.227 1.00 18.45 226 GLU A O 1
ATOM 1554 N N . ILE A 1 209 ? -6.899 24.241 33.340 1.00 19.44 227 ILE A N 1
ATOM 1555 C CA . ILE A 1 209 ? -7.525 22.999 33.824 1.00 20.64 227 ILE A CA 1
ATOM 1556 C C . ILE A 1 209 ? -8.653 22.572 32.902 1.00 20.87 227 ILE A C 1
ATOM 1557 O O . ILE A 1 209 ? -8.769 21.390 32.549 1.00 20.78 227 ILE A O 1
ATOM 1562 N N . GLU A 1 210 ? -9.480 23.544 32.535 1.00 21.63 228 GLU A N 1
ATOM 1563 C CA . GLU A 1 210 ? -10.655 23.285 31.720 1.00 22.47 228 GLU A CA 1
ATOM 1564 C C . GLU A 1 210 ? -11.035 24.533 30.941 1.00 22.12 228 GLU A C 1
ATOM 1565 O O . GLU A 1 210 ? -11.097 25.645 31.482 1.00 21.07 228 GLU A O 1
ATOM 1571 N N . THR A 1 211 ? -11.292 24.350 29.652 1.00 21.46 229 THR A N 1
ATOM 1572 C CA . THR A 1 211 ? -11.744 25.470 28.854 1.00 21.57 229 THR A CA 1
ATOM 1573 C C . THR A 1 211 ? -13.178 25.286 28.376 1.00 22.99 229 THR A C 1
ATOM 1574 O O . THR A 1 211 ? -13.788 24.261 28.652 1.00 23.61 229 THR A O 1
ATOM 1578 N N . GLN A 1 212 ? -13.707 26.295 27.690 1.00 24.20 230 GLN A N 1
ATOM 1579 C CA . GLN A 1 212 ? -15.087 26.269 27.208 1.00 25.81 230 GLN A CA 1
ATOM 1580 C C . GLN A 1 212 ? -15.302 25.219 26.132 1.00 25.71 230 GLN A C 1
ATOM 1581 O O . GLN A 1 212 ? -14.364 24.790 25.446 1.00 24.94 230 GLN A O 1
ATOM 1587 N N . SER A 1 213 ? -16.558 24.813 25.984 1.00 26.09 231 SER A N 1
ATOM 1588 C CA . SER A 1 213 ? -16.906 23.882 24.943 1.00 26.07 231 SER A CA 1
ATOM 1589 C C . SER A 1 213 ? -16.709 24.571 23.581 1.00 24.80 231 SER A C 1
ATOM 1590 O O . SER A 1 213 ? -17.091 25.756 23.367 1.00 25.09 231 SER A O 1
ATOM 1593 N N . GLY A 1 214 ? -16.046 23.838 22.702 1.00 22.80 232 GLY A N 1
ATOM 1594 C CA . GLY A 1 214 ? -15.739 24.313 21.372 1.00 21.07 232 GLY A CA 1
ATOM 1595 C C . GLY A 1 214 ? -14.273 24.663 21.214 1.00 20.14 232 GLY A C 1
ATOM 1596 O O . GLY A 1 214 ? -13.817 24.885 20.092 1.00 18.30 232 GLY A O 1
ATOM 1597 N N . TYR A 1 215 ? -13.538 24.679 22.335 1.00 19.74 233 TYR A N 1
ATOM 1598 C CA . TYR A 1 215 ? -12.129 25.103 22.369 1.00 19.74 233 TYR A CA 1
ATOM 1599 C C . TYR A 1 215 ? -11.187 24.039 22.909 1.00 20.02 233 TYR A C 1
ATOM 1600 O O . TYR A 1 215 ? -11.599 23.144 23.636 1.00 19.25 233 TYR A O 1
ATOM 1609 N N . GLN A 1 216 ? -9.915 24.165 22.545 1.00 20.68 234 GLN A N 1
ATOM 1610 C CA . GLN A 1 216 ? -8.867 23.267 22.992 1.00 22.71 234 GLN A CA 1
ATOM 1611 C C . GLN A 1 216 ? -7.965 24.021 23.950 1.00 22.89 234 GLN A C 1
ATOM 1612 O O . GLN A 1 216 ? -7.711 25.217 23.764 1.00 23.34 234 GLN A O 1
ATOM 1618 N N . ILE A 1 217 ? -7.462 23.318 24.957 1.00 23.62 235 ILE A N 1
ATOM 1619 C CA . ILE A 1 217 ? -6.333 23.831 25.734 1.00 24.54 235 ILE A CA 1
ATOM 1620 C C . ILE A 1 217 ? -5.070 23.731 24.854 1.00 25.39 235 ILE A C 1
ATOM 1621 O O . ILE A 1 217 ? -4.643 22.634 24.466 1.00 25.39 235 ILE A O 1
ATOM 1626 N N . GLY A 1 218 ? -4.502 24.885 24.511 1.00 26.39 236 GLY A N 1
ATOM 1627 C CA . GLY A 1 218 ? -3.322 24.959 23.639 1.00 27.36 236 GLY A CA 1
ATOM 1628 C C . GLY A 1 218 ? -2.019 24.927 24.422 1.00 28.36 236 GLY A C 1
ATOM 1629 O O . GLY A 1 218 ? -1.146 24.097 24.167 1.00 28.59 236 GLY A O 1
ATOM 1630 N N . GLN A 1 219 ? -1.877 25.853 25.363 1.00 28.59 237 GLN A N 1
ATOM 1631 C CA . GLN A 1 219 ? -0.726 25.830 26.266 1.00 29.12 237 GLN A CA 1
ATOM 1632 C C . GLN A 1 219 ? -1.197 25.456 27.665 1.00 27.51 237 GLN A C 1
ATOM 1633 O O . GLN A 1 219 ? -1.798 26.279 28.368 1.00 28.87 237 GLN A O 1
ATOM 1639 N N . ALA A 1 220 ? -0.951 24.203 28.050 1.00 26.03 238 ALA A N 1
ATOM 1640 C CA . ALA A 1 220 ? -1.344 23.696 29.366 1.00 24.05 238 ALA A CA 1
ATOM 1641 C C . ALA A 1 220 ? -0.769 24.549 30.498 1.00 22.70 238 ALA A C 1
ATOM 1642 O O . ALA A 1 220 ? -1.495 24.971 31.398 1.00 21.93 238 ALA A O 1
ATOM 1644 N N . GLU A 1 221 ? 0.532 24.809 30.426 1.00 20.87 239 GLU A N 1
ATOM 1645 C CA . GLU A 1 221 ? 1.233 25.557 31.480 1.00 20.11 239 GLU A CA 1
ATOM 1646 C C . GLU A 1 221 ? 1.907 26.771 30.896 1.00 19.19 239 GLU A C 1
ATOM 1647 O O . GLU A 1 221 ? 2.596 26.671 29.865 1.00 18.78 239 GLU A O 1
ATOM 1653 N N . THR A 1 222 ? 1.712 27.914 31.562 1.00 18.24 240 THR A N 1
ATOM 1654 C CA . THR A 1 222 ? 2.241 29.208 31.115 1.00 17.31 240 THR A CA 1
ATOM 1655 C C . THR A 1 222 ? 3.049 29.844 32.245 1.00 17.67 240 THR A C 1
ATOM 1656 O O . THR A 1 222 ? 2.524 30.058 33.343 1.00 16.21 240 THR A O 1
ATOM 1660 N N . ALA A 1 223 ? 4.315 30.145 31.962 1.00 17.66 241 ALA A N 1
ATOM 1661 C CA . ALA A 1 223 ? 5.196 30.781 32.943 1.00 17.80 241 ALA A CA 1
ATOM 1662 C C . ALA A 1 223 ? 4.819 32.238 33.128 1.00 18.09 241 ALA A C 1
ATOM 1663 O O . ALA A 1 223 ? 4.534 32.955 32.159 1.00 17.59 241 ALA A O 1
ATOM 1665 N N . VAL A 1 224 ? 4.781 32.686 34.379 1.00 17.69 242 VAL A N 1
ATOM 1666 C CA . VAL A 1 224 ? 4.581 34.111 34.644 1.00 18.15 242 VAL A CA 1
ATOM 1667 C C . VAL A 1 224 ? 5.551 34.571 35.729 1.00 17.04 242 VAL A C 1
ATOM 1668 O O . VAL A 1 224 ? 5.782 33.859 36.713 1.00 16.85 242 VAL A O 1
ATOM 1672 N N . THR A 1 225 ? 6.111 35.757 35.538 1.00 16.37 243 THR A N 1
ATOM 1673 C CA . THR A 1 225 ? 6.949 36.362 36.569 1.00 15.85 243 THR A CA 1
ATOM 1674 C C . THR A 1 225 ? 6.243 37.577 37.189 1.00 15.20 243 THR A C 1
ATOM 1675 O O . THR A 1 225 ? 5.951 38.577 36.488 1.00 15.25 243 THR A O 1
ATOM 1679 N N . ILE A 1 226 ? 5.957 37.477 38.490 1.00 14.00 244 ILE A N 1
ATOM 1680 C CA . ILE A 1 226 ? 5.384 38.595 39.250 1.00 13.69 244 ILE A CA 1
ATOM 1681 C C . ILE A 1 226 ? 6.524 39.549 39.598 1.00 13.95 244 ILE A C 1
ATOM 1682 O O . ILE A 1 226 ? 7.568 39.118 40.116 1.00 12.61 244 ILE A O 1
ATOM 1687 N N . GLU A 1 227 ? 6.321 40.835 39.306 1.00 14.41 245 GLU A N 1
ATOM 1688 C CA . GLU A 1 227 ? 7.244 41.880 39.721 1.00 16.00 245 GLU A CA 1
ATOM 1689 C C . GLU A 1 227 ? 6.605 42.705 40.821 1.00 15.51 245 GLU A C 1
ATOM 1690 O O . GLU A 1 227 ? 5.415 43.012 40.765 1.00 14.91 245 GLU A O 1
ATOM 1696 N N . LYS A 1 228 ? 7.395 43.064 41.829 1.00 15.70 246 LYS A N 1
ATOM 1697 C CA . LYS A 1 228 ? 6.837 43.792 42.956 1.00 16.24 246 LYS A CA 1
ATOM 1698 C C . LYS A 1 228 ? 6.302 45.158 42.531 1.00 15.70 246 LYS A C 1
ATOM 1699 O O . LYS A 1 228 ? 6.920 45.836 41.720 1.00 16.32 246 LYS A O 1
ATOM 1705 N N . SER A 1 229 ? 5.151 45.535 43.084 1.00 16.43 247 SER A N 1
ATOM 1706 C CA . SER A 1 229 ? 4.530 46.859 42.861 1.00 16.89 247 SER A CA 1
ATOM 1707 C C . SER A 1 229 ? 4.096 47.097 41.420 1.00 17.63 247 SER A C 1
ATOM 1708 O O . SER A 1 229 ? 3.838 48.245 41.017 1.00 17.08 247 SER A O 1
ATOM 1711 N N . LYS A 1 230 ? 4.027 46.009 40.654 1.00 17.87 248 LYS A N 1
ATOM 1712 C CA . LYS A 1 230 ? 3.636 46.065 39.248 1.00 18.27 248 LYS A CA 1
ATOM 1713 C C . LYS A 1 230 ? 2.598 44.995 38.951 1.00 18.19 248 LYS A C 1
ATOM 1714 O O . LYS A 1 230 ? 2.438 44.050 39.716 1.00 17.15 248 LYS A O 1
ATOM 1720 N N . THR A 1 231 ? 1.872 45.175 37.853 1.00 18.43 249 THR A N 1
ATOM 1721 C CA . THR A 1 231 ? 0.957 44.154 37.358 1.00 19.29 249 THR A CA 1
ATOM 1722 C C . THR A 1 231 ? 1.588 43.561 36.120 1.00 18.91 249 THR A C 1
ATOM 1723 O O . THR A 1 231 ? 2.035 44.303 35.238 1.00 19.72 249 THR A O 1
ATOM 1727 N N . VAL A 1 232 ? 1.641 42.233 36.051 1.00 17.34 250 VAL A N 1
ATOM 1728 C CA . VAL A 1 232 ? 2.081 41.566 34.829 1.00 17.73 250 VAL A CA 1
ATOM 1729 C C . VAL A 1 232 ? 0.830 41.171 34.044 1.00 17.22 250 VAL A C 1
ATOM 1730 O O . VAL A 1 232 ? -0.032 40.490 34.570 1.00 16.94 250 VAL A O 1
ATOM 1734 N N . THR A 1 233 ? 0.742 41.628 32.795 1.00 17.84 251 THR A N 1
ATOM 1735 C CA . THR A 1 233 ? -0.405 41.338 31.944 1.00 19.71 251 THR A CA 1
ATOM 1736 C C . THR A 1 233 ? -0.041 40.156 31.064 1.00 19.41 251 THR A C 1
ATOM 1737 O O . THR A 1 233 ? 1.011 40.157 30.428 1.00 20.32 251 THR A O 1
ATOM 1741 N N . VAL A 1 234 ? -0.880 39.126 31.046 1.00 18.91 252 VAL A N 1
ATOM 1742 C CA . VAL A 1 234 ? -0.619 37.991 30.163 1.00 18.98 252 VAL A CA 1
ATOM 1743 C C . VAL A 1 234 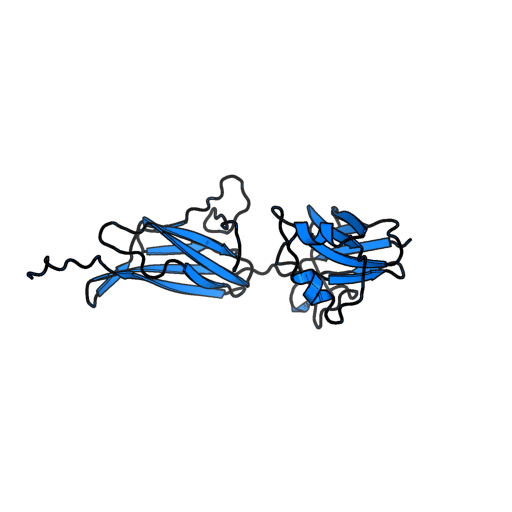? -1.881 37.629 29.398 1.00 17.64 252 VAL A C 1
ATOM 1744 O O . VAL A 1 234 ? -2.951 37.622 29.974 1.00 17.00 252 VAL A O 1
ATOM 1748 N N . THR A 1 235 ? -1.741 37.354 28.101 1.00 16.82 253 THR A N 1
ATOM 1749 C CA . THR A 1 235 ? -2.865 36.863 27.316 1.00 16.79 253 THR A CA 1
ATOM 1750 C C . THR A 1 235 ? -2.594 35.416 26.918 1.00 15.81 253 THR A C 1
ATOM 1751 O O . THR A 1 235 ? -1.506 35.073 26.432 1.00 14.49 253 THR A O 1
ATOM 1755 N N . ILE A 1 236 ? -3.578 34.569 27.178 1.00 15.28 254 ILE A N 1
ATOM 1756 C CA . ILE A 1 236 ? -3.512 33.171 26.775 1.00 15.46 254 ILE A CA 1
ATOM 1757 C C . ILE A 1 236 ? -4.625 32.923 25.759 1.00 15.22 254 ILE A C 1
ATOM 1758 O O . ILE A 1 236 ? -5.763 33.332 25.971 1.00 14.61 254 ILE A O 1
ATOM 1763 N N . GLU A 1 237 ? -4.281 32.266 24.655 1.00 15.18 255 GLU A N 1
ATOM 1764 C CA . GLU A 1 237 ? -5.266 31.960 23.612 1.00 15.36 255 GLU A CA 1
ATOM 1765 C C . GLU A 1 237 ? -5.833 30.556 23.744 1.00 15.50 255 GLU A C 1
ATOM 1766 O O . GLU A 1 237 ? -5.140 29.620 24.159 1.00 16.04 255 GLU A O 1
ATOM 1772 N N . ASN A 1 238 ? -7.097 30.423 23.370 1.00 15.25 256 ASN A N 1
ATOM 1773 C CA . ASN A 1 238 ? -7.765 29.139 23.267 1.00 15.40 256 ASN A CA 1
ATOM 1774 C C . ASN A 1 238 ? -8.287 29.027 21.835 1.00 16.22 256 ASN A C 1
ATOM 1775 O O . ASN A 1 238 ? -9.165 29.808 21.440 1.00 15.74 256 ASN A O 1
ATOM 1779 N N . LYS A 1 239 ? -7.750 28.069 21.091 1.00 17.19 257 LYS A N 1
ATOM 1780 C CA . LYS A 1 239 ? -8.133 27.864 19.686 1.00 18.84 257 LYS A CA 1
ATOM 1781 C C . LYS A 1 239 ? -9.361 26.958 19.601 1.00 19.66 257 LYS A C 1
ATOM 1782 O O . LYS A 1 239 ? -9.519 26.031 20.401 1.00 19.53 257 LYS A O 1
ATOM 1788 N N . LYS A 1 240 ? -10.225 27.245 18.632 1.00 20.60 258 LYS A N 1
ATOM 1789 C CA . LYS A 1 240 ? -11.390 26.413 18.363 1.00 21.56 258 LYS A CA 1
ATOM 1790 C C . LYS A 1 240 ? -10.965 25.033 17.876 1.00 21.57 258 LYS A C 1
ATOM 1791 O O . LYS A 1 240 ? -9.959 24.892 17.178 1.00 22.10 258 LYS A O 1
ATOM 1797 N N . VAL A 1 241 ? -11.734 24.023 18.270 1.00 21.40 259 VAL A N 1
ATOM 1798 C CA . VAL A 1 241 ? -11.509 22.628 17.888 1.00 21.82 259 VAL A CA 1
ATOM 1799 C C . VAL A 1 241 ? -11.598 22.500 16.357 1.00 22.02 259 VAL A C 1
ATOM 1800 O O . VAL A 1 241 ? -12.572 22.972 15.778 1.00 21.74 259 VAL A O 1
ATOM 1804 N N . PRO A 1 242 ? -10.594 21.854 15.714 1.00 22.95 260 PRO A N 1
ATOM 1805 C CA . PRO A 1 242 ? -10.638 21.647 14.258 1.00 23.07 260 PRO A CA 1
ATOM 1806 C C . PRO A 1 242 ? -11.659 20.569 13.887 1.00 23.07 260 PRO A C 1
ATOM 1807 O O . PRO A 1 242 ? -11.874 19.625 14.663 1.00 23.24 260 PRO A O 1
ATOM 1811 N N . THR A 1 243 ? -12.282 20.727 12.719 1.00 22.85 261 THR A N 1
ATOM 1812 C CA . THR A 1 243 ? -13.395 19.869 12.316 1.00 22.49 261 THR A CA 1
ATOM 1813 C C . THR A 1 243 ? -13.218 19.277 10.903 1.00 21.36 261 THR A C 1
ATOM 1814 O O . THR A 1 243 ? -14.103 19.389 10.070 1.00 20.94 261 THR A O 1
ATOM 1818 N N . PRO A 1 244 ? -12.076 18.623 10.651 1.00 21.02 262 PRO A N 1
ATOM 1819 C CA . PRO A 1 244 ? -11.871 18.055 9.310 1.00 20.46 262 PRO A CA 1
ATOM 1820 C C . PRO A 1 244 ? -12.848 16.921 9.011 1.00 19.81 262 PRO A C 1
ATOM 1821 O O . PRO A 1 244 ? -13.353 16.286 9.939 1.00 19.45 262 PRO A O 1
ATOM 1825 N N . LYS A 1 245 ? -13.105 16.675 7.730 1.00 19.76 263 LYS A N 1
ATOM 1826 C CA . LYS A 1 245 ? -13.926 15.546 7.307 1.00 20.01 263 LYS A CA 1
ATOM 1827 C C . LYS A 1 245 ? -13.033 14.321 7.300 1.00 20.78 263 LYS A C 1
ATOM 1828 O O . LYS A 1 245 ? -11.825 14.439 7.086 1.00 19.87 263 LYS A O 1
ATOM 1834 N N . VAL A 1 246 ? -13.639 13.154 7.527 1.00 21.31 264 VAL A N 1
ATOM 1835 C CA . VAL A 1 246 ? -12.915 11.878 7.484 1.00 22.88 264 VAL A CA 1
ATOM 1836 C C . VAL A 1 246 ? -12.368 11.633 6.073 1.00 23.62 264 VAL A C 1
ATOM 1837 O O . VAL A 1 246 ? -13.136 11.571 5.118 1.00 23.43 264 VAL A O 1
ATOM 1841 N N . PRO A 1 247 ? -11.038 11.506 5.937 1.00 24.37 265 PRO A N 1
ATOM 1842 C CA . PRO A 1 247 ? -10.459 11.383 4.601 1.00 24.89 265 PRO A CA 1
ATOM 1843 C C . PRO A 1 247 ? -10.799 10.032 3.982 1.00 25.16 265 PRO A C 1
ATOM 1844 O O . PRO A 1 247 ? -11.036 9.058 4.703 1.00 24.21 265 PRO A O 1
ATOM 1848 N N . SER A 1 248 ? -10.843 9.993 2.662 1.00 25.47 266 SER A N 1
ATOM 1849 C CA . SER A 1 248 ? -11.060 8.740 1.962 1.00 26.62 266 SER A CA 1
ATOM 1850 C C . SER A 1 248 ? -9.711 8.050 1.808 1.00 26.12 266 SER A C 1
ATOM 1851 O O . SER A 1 248 ? -8.658 8.711 1.784 1.00 26.27 266 SER A O 1
ATOM 1854 N N . ARG A 1 249 ? -9.728 6.722 1.728 1.00 25.86 267 ARG A N 1
ATOM 1855 C CA . ARG A 1 249 ? -8.511 6.006 1.368 1.00 25.66 267 ARG A CA 1
ATOM 1856 C C . ARG A 1 249 ? -8.020 6.509 0.006 1.00 25.76 267 ARG A C 1
ATOM 1857 O O . ARG A 1 249 ? -6.832 6.782 -0.190 1.00 25.38 267 ARG A O 1
#

Secondary structure (DSSP, 8-state):
-EEEEEE-EE--GGG-SS--TTSPPSS-EE-SS-EEEEEEES----TTHHHHHHTS-HHHHHHHEEEEEEEE--TTSEEEEEEEPSEEEEEEEEETTEE-TTB--EEEEESS-EEE---B---EEEEEEEEEEEETTEEEE--S-EEEEEETT-SSPBPEETTEE--STT-BS-EE--TTSEEEEEEEESEEEEEEEEE--TTEE---SEEEEEE-TTSEEEEEEEEEEPP-PPPPP-

Solvent-accessible surface area: 13734 Å² total; per-residue (Å²): 85,32,73,1,24,0,7,8,30,57,18,126,107,127,6,35,78,117,52,93,51,94,116,50,15,150,105,30,82,58,47,110,43,25,51,0,27,0,8,16,18,125,63,78,161,62,84,102,31,74,63,55,6,74,85,28,80,44,103,54,3,135,155,65,12,110,81,52,44,121,13,68,1,58,151,111,0,84,0,66,5,92,132,1,52,94,19,43,0,3,0,2,0,16,100,88,55,56,75,30,77,21,1,55,11,4,44,5,93,1,69,94,92,28,70,4,33,2,88,26,70,88,24,58,7,51,0,20,0,43,0,10,2,15,89,70,143,84,115,116,70,4,36,31,0,16,0,13,0,32,58,113,144,34,185,76,31,12,81,20,67,136,39,56,59,19,123,68,177,97,6,49,99,103,12,113,4,61,109,51,0,36,10,120,1,39,24,0,41,47,22,58,9,26,0,80,7,61,107,23,68,114,39,21,83,68,59,81,56,111,16,89,7,71,2,79,78,106,116,63,38,103,25,71,0,46,0,102,86,71,87,124,114,193,144,119,107,298

CATH classification: 2.60.40.10 (+1 more: 2.60.40.10)

B-factor: mean 18.95, std 6.01, range [9.53, 51.07]

Organism: Streptococcus agalactiae serotype V (strain ATCC BAA-611 / 2603 V/R) (NCBI:txid208435)

Sequence (238 aa):
SHQLTIVHLEARDIDRPNPQLEIAPKEGTPIEGVLYQLYQLKSTEDGDLLAHWNSLTITELKKQAQQVFEATTNQQGKATFNQLPDGIYYGLAVKAGEKNRNVSAFLVDLSEDKVIYPKIIWSTGELDLLKVGVDGDTKKPLAGVVFELYEKNGRTPIRVKNGVHSQDIDAAKHHLETDSSGHIRISGLIHGDYVLKEIETQSGYQIGQAETAVTIEKSKTVTVTIENKKVPTPKVPSR

Nearest PDB structures (foldseek):
  3phs-assembly1_A  TM=1.004E+00  e=3.935E-49  Streptococcus agalactiae 2603V/R
  6fwv-assembly2_B  TM=4.751E-01  e=6.025E-12  Bacillus anthracis
  6fwv-assembly1_A  TM=4.753E-01  e=6.712E-12  Bacillus anthracis
  4oq1-assembly1_A  TM=4.243E-01  e=5.123E-12  Streptococcus pneumoniae TIGR4
  4hss-assembly1_A  TM=3.548E-01  e=4.630E-09  Corynebacterium diphtheriae NCTC 13129